Protein AF-A0A366D750-F1 (afdb_monomer)

Secondary structure (DSSP, 8-state):
-----HHHHHHHHHHHHHHHHHHHHHHHHHHHHHHHHHHHHHHHHHHHHHHHHHHHHHHHHHHHHHHHHHHHHHHHHHHHHHHHHHHHHHHHHHHHHHHHHHHHHHHHHHHHHHHHHHHHHHHHHHHHHHHHHHHHHHHHHHHHHHHHHHHHHHHHHHHHHHHTT----TTSSHHHHHHHHHHHHHHHHHHHHHTTS-HHHHHHHHHHHHHHHHHHSS-GGGSGGGGTSHHHHHHHHHHHHHHHHHHHHHHHHHHHHHHHHHHHHHHHHHGGG-----------------------------------PPP-------------PPPPPPP---------

pLDDT: mean 71.67, std 21.67, range [27.53, 98.31]

Foldseek 3Di:
DDDPDVVVVVVVVVVVVVVVVVVVVVVVVVVVVVVVVVVVVVVVVVVVVVVVVVVVVVVVVVVVVVVVVVVVVVVVVVVVVVVVVVVVVVVVVVVVVVVVVVVVVVVVVVVVVVVVVVVVVVVVVVVVVVVVVVVVVVVVVVVVVVVVVVVVVVVVVQVVCVVVVVPPQCVVPVVVSVVVLVVLLVVLVVLVVCLPVDVVSVVVNVVSQVVSCVNNVDRNCPDVSCVVDPVSVVVVVVVVVVVVVVVVVVVVVVVVVVVVVVVVVVVVVVVVPDDDDDDDDDDDDDDDDYDDDDDDDDDDDDDDDDDDDDDDDDDDDDDDDDDDDDDDDDDDDDDDDDDD

Solvent-accessible surface area (backbone atoms only — not comparable to full-atom values): 20356 Å² total; per-residue (Å²): 138,86,79,89,51,68,67,62,50,51,53,50,50,49,51,51,53,50,52,50,48,50,53,51,51,52,51,50,53,48,50,55,51,49,56,58,49,52,53,52,51,50,52,51,49,54,50,51,50,53,52,50,52,54,49,50,53,50,52,51,52,54,49,53,51,52,52,51,52,55,49,52,53,51,51,51,52,50,50,53,52,50,52,49,55,49,53,54,50,54,50,50,50,54,47,51,52,54,50,51,50,51,52,51,49,51,53,51,52,50,52,49,54,52,51,50,51,53,52,48,51,51,52,51,52,51,51,51,52,51,50,54,52,51,51,54,50,50,56,49,50,54,49,52,50,49,52,50,52,49,49,53,50,52,52,51,51,50,50,50,32,42,73,72,66,57,48,74,56,55,80,80,45,68,70,63,22,51,54,52,52,50,52,53,50,51,54,43,51,56,35,55,72,44,28,85,80,38,76,68,36,36,52,49,30,52,54,44,53,54,50,47,28,71,76,66,74,41,56,68,77,79,36,80,62,36,72,70,37,72,63,49,46,55,46,53,54,47,51,53,53,49,48,54,50,52,50,52,47,50,53,51,49,50,52,50,49,54,50,47,52,52,50,45,56,57,44,59,74,59,59,81,75,66,76,89,83,84,88,90,85,86,84,94,86,88,90,87,80,90,80,87,87,80,92,83,93,84,87,90,88,80,90,86,86,88,86,85,84,88,85,86,91,83,85,86,83,84,86,85,84,80,88,76,82,84,82,79,85,80,86,78,86,83,80,80,89,91,80,134

Mean predicted aligned error: 22.9 Å

Radius of gyration: 87.47 Å; Cα contacts (8 Å, |Δi|>4): 54; chains: 1; bounding box: 173×62×268 Å

Sequence (340 aa):
MTSDDPVAESGRAAGQSFTQALHSAQMVAGALRSYGADGRSRAAHDQATAIAEAKDLRSQLEHLQRVRHAQQKRDEERYLNQLRGVEIRTRTEAQADTESLRQAEIKHRGARQDSESRSKDRRDSASHRQRLKRDRQRFRQDRELFELEREIKELRLAAMRRAAGFSAKAGEDPAAGAAAAQRSAAAFAAADASADLSEEQTRDAEAFRARFAEDTGKSYRDTGFAQTNPRSAAAATRGAAVGEFVGGLAEALTVLRHLSHWASFIGQATQAETATSAAHHEPDIGPGAGAAGSIVDAGLTALTTPEPEPTEAVSEPAGLVIDVEPLAVHDIPIGPELEP

Organism: NCBI:txid208602

Structure (mmCIF, N/CA/C/O backbone):
data_AF-A0A366D750-F1
#
_entry.id   AF-A0A366D750-F1
#
loop_
_atom_site.group_PDB
_atom_site.id
_atom_site.type_symbol
_atom_site.label_atom_id
_atom_site.label_alt_id
_atom_site.label_comp_id
_atom_site.label_asym_id
_atom_site.label_entity_id
_atom_site.label_seq_id
_atom_site.pdbx_PDB_ins_code
_atom_site.Cartn_x
_atom_site.Cartn_y
_atom_site.Cartn_z
_atom_site.occupancy
_atom_site.B_iso_or_equiv
_atom_site.auth_seq_id
_atom_site.auth_comp_id
_atom_site.auth_asym_id
_atom_site.auth_atom_id
_atom_site.pdbx_PDB_model_num
ATOM 1 N N . MET A 1 1 ? 76.857 23.487 -127.136 1.00 50.84 1 MET A N 1
ATOM 2 C CA . MET A 1 1 ? 78.176 22.981 -126.688 1.00 50.84 1 MET A CA 1
ATOM 3 C C . MET A 1 1 ? 78.680 23.969 -125.653 1.00 50.84 1 MET A C 1
ATOM 5 O O . MET A 1 1 ? 78.731 25.138 -125.991 1.00 50.84 1 MET A O 1
ATOM 9 N N . THR A 1 2 ? 78.908 23.650 -124.384 1.00 46.06 2 THR A N 1
ATOM 10 C CA . THR A 1 2 ? 79.504 22.466 -123.734 1.00 46.06 2 THR A CA 1
ATOM 11 C C . THR A 1 2 ? 78.692 22.120 -122.476 1.00 46.06 2 THR A C 1
ATOM 13 O O . THR A 1 2 ? 78.493 22.983 -121.632 1.00 46.06 2 THR A O 1
ATOM 16 N N . SER A 1 3 ? 78.081 20.940 -122.400 1.00 47.88 3 SER A N 1
ATOM 17 C CA . SER A 1 3 ? 78.645 19.724 -121.781 1.00 47.88 3 SER A CA 1
ATOM 18 C C . SER A 1 3 ? 77.814 19.391 -120.539 1.00 47.88 3 SER A C 1
ATOM 20 O O . SER A 1 3 ? 78.222 19.689 -119.418 1.00 47.88 3 SER A O 1
ATOM 22 N N . ASP A 1 4 ? 76.641 18.794 -120.763 1.00 58.09 4 ASP A N 1
ATOM 23 C CA . ASP A 1 4 ? 75.942 18.028 -119.731 1.00 58.09 4 ASP A CA 1
ATOM 24 C C . ASP A 1 4 ? 76.815 16.814 -119.413 1.00 58.09 4 ASP A C 1
ATOM 26 O O . ASP A 1 4 ? 76.872 15.846 -120.169 1.00 58.09 4 ASP A O 1
ATOM 30 N N . ASP A 1 5 ? 77.604 16.943 -118.348 1.00 59.22 5 ASP A N 1
ATOM 31 C CA . ASP A 1 5 ? 78.444 15.879 -117.819 1.00 59.22 5 ASP A CA 1
ATOM 32 C C . ASP A 1 5 ? 77.542 14.870 -117.075 1.00 59.22 5 ASP A C 1
ATOM 34 O O . ASP A 1 5 ? 77.035 15.188 -115.990 1.00 59.22 5 ASP A O 1
ATOM 38 N N . PRO A 1 6 ? 77.319 13.656 -117.619 1.00 59.25 6 PRO A N 1
ATOM 39 C CA . PRO A 1 6 ? 76.422 12.667 -117.017 1.00 59.25 6 PRO A CA 1
ATOM 40 C C . PRO A 1 6 ? 76.930 12.171 -115.650 1.00 59.25 6 PRO A C 1
ATOM 42 O O . PRO A 1 6 ? 76.166 11.625 -114.846 1.00 59.25 6 PRO A O 1
ATOM 45 N N . VAL A 1 7 ? 78.211 12.391 -115.331 1.00 60.50 7 VAL A N 1
ATOM 46 C CA . VAL A 1 7 ? 78.786 12.065 -114.019 1.00 60.50 7 VAL A CA 1
ATOM 47 C C . VAL A 1 7 ? 78.396 13.115 -112.972 1.00 60.50 7 VAL A C 1
ATOM 49 O O . VAL A 1 7 ? 78.073 12.772 -111.834 1.00 60.50 7 VAL A O 1
ATOM 52 N N . ALA A 1 8 ? 78.318 14.391 -113.355 1.00 60.97 8 ALA A N 1
ATOM 53 C CA . ALA A 1 8 ? 77.828 15.449 -112.473 1.00 60.97 8 ALA A CA 1
ATOM 54 C C . ALA A 1 8 ? 76.312 15.339 -112.226 1.00 60.97 8 ALA A C 1
ATOM 56 O O . ALA A 1 8 ? 75.834 15.630 -111.126 1.00 60.97 8 ALA A O 1
ATOM 57 N N . GLU A 1 9 ? 75.551 14.889 -113.225 1.00 61.91 9 GLU A N 1
ATOM 58 C CA . GLU A 1 9 ? 74.101 14.704 -113.121 1.00 61.91 9 GLU A CA 1
ATOM 59 C C . GLU A 1 9 ? 73.731 13.474 -112.278 1.00 61.91 9 GLU A C 1
ATOM 61 O O . GLU A 1 9 ? 72.866 13.567 -111.407 1.00 61.91 9 GLU A O 1
ATOM 66 N N . SER A 1 10 ? 74.462 12.360 -112.422 1.00 60.59 10 SER A N 1
ATOM 67 C CA . SER A 1 10 ? 74.300 11.178 -111.559 1.00 60.59 10 SER A CA 1
ATOM 68 C C . SER A 1 10 ? 74.716 11.439 -110.105 1.00 60.59 10 SER A C 1
ATOM 70 O O . SER A 1 10 ? 74.038 10.976 -109.188 1.00 60.59 10 SER A O 1
ATOM 72 N N . GLY A 1 11 ? 75.750 12.254 -109.866 1.00 67.75 11 GLY A N 1
ATOM 73 C CA . GLY A 1 11 ? 76.125 12.711 -108.523 1.00 67.75 11 GLY A CA 1
ATOM 74 C C . GLY A 1 11 ? 75.080 13.635 -107.881 1.00 67.75 11 GLY A C 1
ATOM 75 O O . GLY A 1 11 ? 74.783 13.507 -106.690 1.00 67.75 11 GLY A O 1
ATOM 76 N N . ARG A 1 12 ? 74.454 14.525 -108.666 1.00 66.56 12 ARG A N 1
ATOM 77 C CA . ARG A 1 12 ? 73.334 15.367 -108.203 1.00 66.56 12 ARG A CA 1
ATOM 78 C C . ARG A 1 12 ? 72.066 14.552 -107.950 1.00 66.56 12 ARG A C 1
ATOM 80 O O . ARG A 1 12 ? 71.421 14.778 -106.930 1.00 66.56 12 ARG A O 1
ATOM 87 N N . ALA A 1 13 ? 71.751 13.577 -108.800 1.00 71.75 13 ALA A N 1
ATOM 88 C CA . ALA A 1 13 ? 70.632 12.656 -108.605 1.00 71.75 13 ALA A CA 1
ATOM 89 C C . ALA A 1 13 ? 70.841 11.758 -107.373 1.00 71.75 13 ALA A C 1
ATOM 91 O O . ALA A 1 13 ? 69.924 11.584 -106.572 1.00 71.75 13 ALA A O 1
ATOM 92 N N . ALA A 1 14 ? 72.061 11.256 -107.151 1.00 72.19 14 ALA A N 1
ATOM 93 C CA . ALA A 1 14 ? 72.411 10.502 -105.949 1.00 72.19 14 ALA A CA 1
ATOM 94 C C . ALA A 1 14 ? 72.278 11.370 -104.685 1.00 72.19 14 ALA A C 1
ATOM 96 O O . ALA A 1 14 ? 71.642 10.949 -103.721 1.00 72.19 14 ALA A O 1
ATOM 97 N N . GLY A 1 15 ? 72.775 12.612 -104.703 1.00 71.81 15 GLY A N 1
ATOM 98 C CA . GLY A 1 15 ? 72.614 13.562 -103.595 1.00 71.81 15 GLY A CA 1
ATOM 99 C C . GLY A 1 15 ? 71.154 13.946 -103.316 1.00 71.81 15 GLY A C 1
ATOM 100 O O . GLY A 1 15 ? 70.736 14.013 -102.158 1.00 71.81 15 GLY A O 1
ATOM 101 N N . GLN A 1 16 ? 70.344 14.139 -104.360 1.00 79.25 16 GLN A N 1
ATOM 102 C CA . GLN A 1 16 ? 68.904 14.390 -104.240 1.00 79.25 16 GLN A CA 1
ATOM 103 C C . GLN A 1 16 ? 68.151 13.164 -103.702 1.00 79.25 16 GLN A C 1
ATOM 105 O O . GLN A 1 16 ? 67.345 13.299 -102.787 1.00 79.25 16 GLN A O 1
ATOM 110 N N . SER A 1 17 ? 68.466 11.956 -104.175 1.00 78.31 17 SER A N 1
ATOM 111 C CA . SER A 1 17 ? 67.859 10.721 -103.659 1.00 78.31 17 SER A CA 1
ATOM 112 C C . SER A 1 17 ? 68.261 10.432 -102.207 1.00 78.31 17 SER A C 1
ATOM 114 O O . SER A 1 17 ? 67.429 10.003 -101.413 1.00 78.31 17 SER A O 1
ATOM 116 N N . PHE A 1 18 ? 69.502 10.741 -101.816 1.00 82.06 18 PHE A N 1
ATOM 117 C CA . PHE A 1 18 ? 69.984 10.588 -100.446 1.00 82.06 18 PHE A CA 1
ATOM 118 C C . PHE A 1 18 ? 69.340 11.598 -99.492 1.00 82.06 18 PHE A C 1
ATOM 120 O O . PHE A 1 18 ? 68.905 11.236 -98.402 1.00 82.06 18 PHE A O 1
ATOM 127 N N . THR A 1 19 ? 69.217 12.861 -99.903 1.00 83.44 19 THR A N 1
ATOM 128 C CA . THR A 1 19 ? 68.522 13.880 -99.101 1.00 83.44 19 THR A CA 1
ATOM 129 C C . THR A 1 19 ? 67.028 13.591 -99.004 1.00 83.44 19 THR A C 1
ATOM 131 O O . THR A 1 19 ? 66.452 13.747 -97.929 1.00 83.44 19 THR A O 1
ATOM 134 N N . GLN A 1 20 ? 66.398 13.093 -100.068 1.00 86.06 20 GLN A N 1
ATOM 135 C CA . GLN A 1 20 ? 65.014 12.623 -100.031 1.00 86.06 20 GLN A CA 1
ATOM 136 C C . GLN A 1 20 ? 64.857 11.401 -99.112 1.00 86.06 20 GLN A C 1
ATOM 138 O O . GLN A 1 20 ? 63.928 11.360 -98.303 1.00 86.06 20 GLN A O 1
ATOM 143 N N . ALA A 1 21 ? 65.793 10.448 -99.162 1.00 83.88 21 ALA A N 1
ATOM 144 C CA . ALA A 1 21 ? 65.825 9.303 -98.259 1.00 83.88 21 ALA A CA 1
ATOM 145 C C . ALA A 1 21 ? 65.987 9.747 -96.797 1.00 83.88 21 ALA A C 1
ATOM 147 O O . ALA A 1 21 ? 65.243 9.272 -95.944 1.00 83.88 21 ALA A O 1
ATOM 148 N N . LEU A 1 22 ? 66.860 10.716 -96.505 1.00 86.62 22 LEU A N 1
ATOM 149 C CA . LEU A 1 22 ? 67.015 11.286 -95.164 1.00 86.62 22 LEU A CA 1
ATOM 150 C C . LEU A 1 22 ? 65.743 11.979 -94.664 1.00 86.62 22 LEU A C 1
ATOM 152 O O . LEU A 1 22 ? 65.332 11.728 -93.533 1.00 86.62 22 LEU A O 1
ATOM 156 N N . HIS A 1 23 ? 65.077 12.785 -95.495 1.00 86.81 23 HIS A N 1
ATOM 157 C CA . HIS A 1 23 ? 63.798 13.400 -95.120 1.00 86.81 23 HIS A CA 1
ATOM 158 C C . HIS A 1 23 ? 62.722 12.341 -94.857 1.00 86.81 23 HIS A C 1
ATOM 160 O O . HIS A 1 23 ? 61.992 12.432 -93.869 1.00 86.81 23 HIS A O 1
ATOM 166 N N . SER A 1 24 ? 62.653 11.301 -95.696 1.00 86.50 24 SER A N 1
ATOM 167 C CA . SER A 1 24 ? 61.708 10.197 -95.502 1.00 86.50 24 SER A CA 1
ATOM 168 C C . SER A 1 24 ? 62.011 9.398 -94.229 1.00 86.50 24 SER A C 1
ATOM 170 O O . SER A 1 24 ? 61.101 9.112 -93.454 1.00 86.50 24 SER A O 1
ATOM 172 N N . ALA A 1 25 ? 63.287 9.130 -93.937 1.00 85.38 25 ALA A N 1
ATOM 173 C CA . ALA A 1 25 ? 63.721 8.447 -92.727 1.00 85.38 25 ALA A CA 1
ATOM 174 C C . ALA A 1 25 ? 63.419 9.279 -91.475 1.00 85.38 25 ALA A C 1
ATOM 176 O O . ALA A 1 25 ? 62.967 8.731 -90.473 1.00 85.38 25 ALA A O 1
ATOM 177 N N . GLN A 1 26 ? 63.593 10.603 -91.533 1.00 85.81 26 GLN A N 1
ATOM 178 C CA . GLN A 1 26 ? 63.250 11.502 -90.433 1.00 85.81 26 GLN A CA 1
ATOM 179 C C . GLN A 1 26 ? 61.735 11.558 -90.188 1.00 85.81 26 GLN A C 1
ATOM 181 O O . GLN A 1 26 ? 61.307 11.538 -89.035 1.00 85.81 26 GLN A O 1
ATOM 186 N N . MET A 1 27 ? 60.919 11.560 -91.246 1.00 86.06 27 MET A N 1
ATOM 187 C CA . MET A 1 27 ? 59.458 11.494 -91.128 1.00 86.06 27 MET A CA 1
ATOM 188 C C . MET A 1 27 ? 58.984 10.153 -90.557 1.00 86.06 27 MET A C 1
ATOM 190 O O . MET A 1 27 ? 58.152 10.142 -89.653 1.00 86.06 27 MET A O 1
ATOM 194 N N . VAL A 1 28 ? 59.551 9.029 -91.006 1.00 84.38 28 VAL A N 1
ATOM 195 C CA . VAL A 1 28 ? 59.221 7.693 -90.477 1.00 84.38 28 VAL A CA 1
ATOM 196 C C . VAL A 1 28 ? 59.693 7.539 -89.029 1.00 84.38 28 VAL A C 1
ATOM 198 O O . VAL A 1 28 ? 58.945 7.035 -88.193 1.00 84.38 28 VAL A O 1
ATOM 201 N N . ALA A 1 29 ? 60.889 8.025 -88.691 1.00 81.19 29 ALA A N 1
ATOM 202 C CA . ALA A 1 29 ? 61.381 8.037 -87.314 1.00 81.19 29 ALA A CA 1
ATOM 203 C C . ALA A 1 29 ? 60.509 8.920 -86.405 1.00 81.19 29 ALA A C 1
ATOM 205 O O . ALA A 1 29 ? 60.224 8.540 -85.267 1.00 81.19 29 ALA A O 1
ATOM 206 N N . GLY A 1 30 ? 60.042 10.067 -86.911 1.00 79.38 30 GLY A N 1
ATOM 207 C CA . GLY A 1 30 ? 59.068 10.925 -86.238 1.00 79.38 30 GLY A CA 1
ATOM 208 C C . GLY A 1 30 ? 57.731 10.217 -86.012 1.00 79.38 30 GLY A C 1
ATOM 209 O O . GLY A 1 30 ? 57.248 10.181 -84.882 1.00 79.38 30 GLY A O 1
ATOM 210 N N . ALA A 1 31 ? 57.183 9.578 -87.049 1.00 78.56 31 ALA A N 1
ATOM 211 C CA . ALA A 1 31 ? 55.924 8.839 -86.988 1.00 78.56 31 ALA A CA 1
ATOM 212 C C . ALA A 1 31 ? 55.990 7.661 -86.000 1.00 78.56 31 ALA A C 1
ATOM 214 O O . ALA A 1 31 ? 55.130 7.540 -85.127 1.00 78.56 31 ALA A O 1
ATOM 215 N N . LEU A 1 32 ? 57.047 6.843 -86.049 1.00 79.94 32 LEU A N 1
ATOM 216 C CA . LEU A 1 32 ? 57.252 5.726 -85.118 1.00 79.94 32 LEU A CA 1
ATOM 217 C C . LEU A 1 32 ? 57.423 6.200 -83.669 1.00 79.94 32 LEU A C 1
ATOM 219 O O . LEU A 1 32 ? 56.880 5.586 -82.748 1.00 79.94 32 LEU A O 1
ATOM 223 N N . ARG A 1 33 ? 58.134 7.316 -83.452 1.00 77.75 33 ARG A N 1
ATOM 224 C CA . ARG A 1 33 ? 58.276 7.914 -82.118 1.00 77.75 33 ARG A CA 1
ATOM 225 C C . ARG A 1 33 ? 56.944 8.468 -81.605 1.00 77.75 33 ARG A C 1
ATOM 227 O O . ARG A 1 33 ? 56.644 8.271 -80.430 1.00 77.75 33 ARG A O 1
ATOM 234 N N . SER A 1 34 ? 56.142 9.102 -82.463 1.00 72.81 34 SER A N 1
ATOM 235 C CA . SER A 1 34 ? 54.808 9.595 -82.093 1.00 72.81 34 SER A CA 1
ATOM 236 C C . SER A 1 34 ? 53.835 8.456 -81.772 1.00 72.81 34 SER A C 1
ATOM 238 O O . SER A 1 34 ? 53.206 8.486 -80.723 1.00 72.81 34 SER A O 1
ATOM 240 N N . TYR A 1 35 ? 53.822 7.375 -82.561 1.00 75.31 35 TYR A N 1
ATOM 241 C CA . TYR A 1 35 ? 52.957 6.216 -82.318 1.00 75.31 35 TYR A CA 1
ATOM 242 C C . TYR A 1 35 ? 53.276 5.516 -80.984 1.00 75.31 35 TYR A C 1
ATOM 244 O O . TYR A 1 35 ? 52.378 5.130 -80.236 1.00 75.31 35 TYR A O 1
ATOM 252 N N . GLY A 1 36 ? 54.564 5.406 -80.634 1.00 77.00 36 GLY A N 1
ATOM 253 C CA . GLY A 1 36 ? 54.994 4.879 -79.336 1.00 77.00 36 GLY A CA 1
ATOM 254 C C . GLY A 1 36 ? 54.697 5.810 -78.152 1.00 77.00 36 GLY A C 1
ATOM 255 O O . GLY A 1 36 ? 54.441 5.325 -77.049 1.00 77.00 36 GLY A O 1
ATOM 256 N N . ALA A 1 37 ? 54.718 7.130 -78.357 1.00 74.69 37 ALA A N 1
ATOM 257 C CA . ALA A 1 37 ? 54.372 8.113 -77.328 1.00 74.69 37 ALA A CA 1
ATOM 258 C C . ALA A 1 37 ? 52.855 8.163 -77.073 1.00 74.69 37 ALA A C 1
ATOM 260 O O . ALA A 1 37 ? 52.429 8.133 -75.917 1.00 74.69 37 ALA A O 1
ATOM 261 N N . ASP A 1 38 ? 52.046 8.133 -78.133 1.00 73.12 38 ASP A N 1
ATOM 262 C CA . ASP A 1 38 ? 50.583 8.134 -78.048 1.00 73.12 38 ASP A CA 1
ATOM 263 C C . ASP A 1 38 ? 50.048 6.849 -77.404 1.00 73.12 38 ASP A C 1
ATOM 265 O O . ASP A 1 38 ? 49.140 6.904 -76.573 1.00 73.12 38 ASP A O 1
ATOM 269 N N . GLY A 1 39 ? 50.651 5.692 -77.707 1.00 74.56 39 GLY A N 1
ATOM 270 C CA . GLY A 1 39 ? 50.308 4.423 -77.058 1.00 74.56 39 GLY A CA 1
ATOM 271 C C . GLY A 1 39 ? 50.576 4.428 -75.548 1.00 74.56 39 GLY A C 1
ATOM 272 O O . GLY A 1 39 ? 49.756 3.940 -74.772 1.00 74.56 39 GLY A O 1
ATOM 273 N N . ARG A 1 40 ? 51.685 5.040 -75.108 1.00 79.19 40 ARG A N 1
ATOM 274 C CA . ARG A 1 40 ? 51.998 5.204 -73.675 1.00 79.19 40 ARG A CA 1
ATOM 275 C C . ARG A 1 40 ? 51.060 6.197 -72.991 1.00 79.19 40 ARG A C 1
ATOM 277 O O . ARG A 1 40 ? 50.681 5.968 -71.848 1.00 79.19 40 ARG A O 1
ATOM 284 N N . SER A 1 41 ? 50.674 7.266 -73.688 1.00 83.88 41 SER A N 1
ATOM 285 C CA . SER A 1 41 ? 49.724 8.266 -73.188 1.00 83.88 41 SER A CA 1
ATOM 286 C C . SER A 1 41 ? 48.334 7.663 -72.955 1.00 83.88 41 SER A C 1
ATOM 288 O O . SER A 1 41 ? 47.763 7.825 -71.878 1.00 83.88 41 SER A O 1
ATOM 290 N N . ARG A 1 42 ? 47.825 6.877 -73.917 1.00 87.50 42 ARG A N 1
ATOM 291 C CA . ARG A 1 42 ? 46.547 6.159 -73.777 1.00 87.50 42 ARG A CA 1
ATOM 292 C C . ARG A 1 42 ? 46.593 5.120 -72.661 1.00 87.50 42 ARG A C 1
ATOM 294 O O . ARG A 1 42 ? 45.743 5.157 -71.786 1.00 87.50 42 ARG A O 1
ATOM 301 N N . ALA A 1 43 ? 47.632 4.286 -72.613 1.00 87.38 43 ALA A N 1
ATOM 302 C CA . ALA A 1 43 ? 47.776 3.292 -71.548 1.00 87.38 43 ALA A CA 1
ATOM 303 C C . ALA A 1 43 ? 47.855 3.927 -70.144 1.00 87.38 43 ALA A C 1
ATOM 305 O O . ALA A 1 43 ? 47.279 3.402 -69.195 1.00 87.38 43 ALA A O 1
ATOM 306 N N . ALA A 1 44 ? 48.531 5.074 -70.002 1.00 88.62 44 ALA A N 1
ATOM 307 C CA . ALA A 1 44 ? 48.573 5.813 -68.740 1.00 88.62 44 ALA A CA 1
ATOM 308 C C . ALA A 1 44 ? 47.207 6.416 -68.372 1.00 88.62 44 ALA A C 1
ATOM 310 O O . ALA A 1 44 ? 46.832 6.414 -67.199 1.00 88.62 44 ALA A O 1
ATOM 311 N N . HIS A 1 45 ? 46.452 6.906 -69.358 1.00 91.31 45 HIS A N 1
ATOM 312 C CA . HIS A 1 45 ? 45.088 7.389 -69.155 1.00 91.31 45 HIS A CA 1
ATOM 313 C C . HIS A 1 45 ? 44.136 6.259 -68.738 1.00 91.31 45 HIS A C 1
ATOM 315 O O . HIS A 1 45 ? 43.409 6.406 -67.757 1.00 91.31 45 HIS A O 1
ATOM 321 N N . ASP A 1 46 ? 44.194 5.112 -69.413 1.00 93.69 46 ASP A N 1
ATOM 322 C CA . ASP A 1 46 ? 43.396 3.923 -69.093 1.00 93.69 46 ASP A CA 1
ATOM 323 C C . ASP A 1 46 ? 43.740 3.387 -67.693 1.00 93.69 46 ASP A C 1
ATOM 325 O O . ASP A 1 46 ? 42.868 3.010 -66.914 1.00 93.69 46 ASP A O 1
ATOM 329 N N . GLN A 1 47 ? 45.018 3.426 -67.305 1.00 94.88 47 GLN A N 1
ATOM 330 C CA . GLN A 1 47 ? 45.426 3.079 -65.946 1.00 94.88 47 GLN A CA 1
ATOM 331 C C . GLN A 1 47 ? 44.895 4.085 -64.912 1.00 94.88 47 GLN A C 1
ATOM 333 O O . GLN A 1 47 ? 44.448 3.687 -63.835 1.00 94.88 47 GLN A O 1
ATOM 338 N N . ALA A 1 48 ? 44.941 5.385 -65.209 1.00 93.38 48 ALA A N 1
ATOM 339 C CA . ALA A 1 48 ? 44.446 6.419 -64.304 1.00 93.38 48 ALA A CA 1
ATOM 340 C C . ALA A 1 48 ? 42.924 6.331 -64.108 1.00 93.38 48 ALA A C 1
ATOM 342 O O . ALA A 1 48 ? 42.453 6.458 -62.976 1.00 93.38 48 ALA A O 1
ATOM 343 N N . THR A 1 49 ? 42.173 6.067 -65.181 1.00 95.44 49 THR A N 1
ATOM 344 C CA . THR A 1 49 ? 40.719 5.852 -65.132 1.00 95.44 49 THR A CA 1
ATOM 345 C C . THR A 1 49 ? 40.380 4.579 -64.362 1.00 95.44 49 THR A C 1
ATOM 347 O O . THR A 1 49 ? 39.600 4.654 -63.419 1.00 95.44 49 THR A O 1
ATOM 350 N N . ALA A 1 50 ? 41.064 3.459 -64.619 1.00 95.25 50 ALA A N 1
ATOM 351 C CA . ALA A 1 50 ? 40.872 2.223 -63.856 1.00 95.25 50 ALA A CA 1
ATOM 352 C C . ALA A 1 50 ? 41.157 2.397 -62.349 1.00 95.25 50 ALA A C 1
ATOM 354 O O . ALA A 1 50 ? 40.438 1.866 -61.501 1.00 95.25 50 ALA A O 1
ATOM 355 N N . ILE A 1 51 ? 42.189 3.169 -61.981 1.00 96.19 51 ILE A N 1
ATOM 356 C CA . ILE A 1 51 ? 42.485 3.486 -60.574 1.00 96.19 51 ILE A CA 1
ATOM 357 C C . ILE A 1 51 ? 41.395 4.380 -59.966 1.00 96.19 51 ILE A C 1
ATOM 359 O O . ILE A 1 51 ? 41.051 4.197 -58.796 1.00 96.19 51 ILE A O 1
ATOM 363 N N . ALA A 1 52 ? 40.875 5.353 -60.716 1.00 95.56 52 ALA A N 1
ATOM 364 C CA . ALA A 1 52 ? 39.782 6.209 -60.260 1.00 95.56 52 ALA A CA 1
ATOM 365 C C . ALA A 1 52 ? 38.501 5.391 -60.026 1.00 95.56 52 ALA A C 1
ATOM 367 O O . ALA A 1 52 ? 37.946 5.439 -58.932 1.00 95.56 52 ALA A O 1
ATOM 368 N N . GLU A 1 53 ? 38.118 4.544 -60.981 1.00 96.50 53 GLU A N 1
ATOM 369 C CA . GLU A 1 53 ? 36.965 3.644 -60.865 1.00 96.50 53 GLU A CA 1
ATOM 370 C C . GLU A 1 53 ? 37.106 2.681 -59.680 1.00 96.50 53 GLU A C 1
ATOM 372 O O . GLU A 1 53 ? 36.171 2.508 -58.898 1.00 96.50 53 GLU A O 1
ATOM 377 N N . ALA A 1 54 ? 38.290 2.096 -59.474 1.00 96.12 54 ALA A N 1
ATOM 378 C CA . ALA A 1 54 ? 38.543 1.223 -58.329 1.00 96.12 54 ALA A CA 1
ATOM 379 C C . ALA A 1 54 ? 38.403 1.961 -56.984 1.00 96.12 54 ALA A C 1
ATOM 381 O O . ALA A 1 54 ? 37.894 1.393 -56.012 1.00 96.12 54 ALA A O 1
ATOM 382 N N . LYS A 1 55 ? 38.832 3.229 -56.912 1.00 97.25 55 LYS A N 1
ATOM 383 C CA . LYS A 1 55 ? 38.641 4.076 -55.723 1.00 97.25 55 LYS A CA 1
ATOM 384 C C . LYS A 1 55 ? 37.166 4.387 -55.493 1.00 97.25 55 LYS A C 1
ATOM 386 O O . LYS A 1 55 ? 36.714 4.295 -54.351 1.00 97.25 55 LYS A O 1
ATOM 391 N N . ASP A 1 56 ? 36.424 4.696 -56.550 1.00 96.25 56 ASP A N 1
ATOM 392 C CA . ASP A 1 56 ? 34.997 4.997 -56.463 1.00 96.25 56 ASP A CA 1
ATOM 393 C C . ASP A 1 56 ? 34.198 3.772 -56.011 1.00 96.25 56 ASP A C 1
ATOM 395 O O . ASP A 1 56 ? 33.411 3.868 -55.067 1.00 96.25 56 ASP A O 1
ATOM 399 N N . LEU A 1 57 ? 34.466 2.596 -56.586 1.00 96.62 57 LEU A N 1
ATOM 400 C CA . LEU A 1 57 ? 33.848 1.335 -56.167 1.00 96.62 57 LEU A CA 1
ATOM 401 C C . LEU A 1 57 ? 34.153 1.010 -54.703 1.00 96.62 57 LEU A C 1
ATOM 403 O O . LEU A 1 57 ? 33.252 0.656 -53.941 1.00 96.62 57 LEU A O 1
ATOM 407 N N . ARG A 1 58 ? 35.408 1.174 -54.270 1.00 97.06 58 ARG A N 1
ATOM 408 C CA . ARG A 1 58 ? 35.781 0.978 -52.865 1.00 97.06 58 ARG A CA 1
ATOM 409 C C . ARG A 1 58 ? 35.033 1.943 -51.945 1.00 97.06 58 ARG A C 1
ATOM 411 O O . ARG A 1 58 ? 34.505 1.515 -50.923 1.00 97.06 58 ARG A O 1
ATOM 418 N N . SER A 1 59 ? 34.960 3.219 -52.314 1.00 97.06 59 SER A N 1
ATOM 419 C CA . SER A 1 59 ? 34.247 4.247 -51.552 1.00 97.06 59 SER A CA 1
ATOM 420 C C . SER A 1 59 ? 32.753 3.927 -51.418 1.00 97.06 59 SER A C 1
ATOM 422 O O . SER A 1 59 ? 32.185 4.030 -50.328 1.00 97.06 59 SER A O 1
ATOM 424 N N . GLN A 1 60 ? 32.125 3.446 -52.496 1.00 97.38 60 GLN A N 1
ATOM 425 C CA . GLN A 1 60 ? 30.734 2.988 -52.486 1.00 97.38 60 GLN A CA 1
ATOM 426 C C . GLN A 1 60 ? 30.534 1.781 -51.562 1.00 97.38 60 GLN A C 1
ATOM 428 O O . GLN A 1 60 ? 29.615 1.785 -50.743 1.00 97.38 60 GLN A O 1
ATOM 433 N N . LEU A 1 61 ? 31.403 0.768 -51.637 1.00 97.50 61 LEU A N 1
ATOM 434 C CA . LEU A 1 61 ? 31.321 -0.413 -50.771 1.00 97.50 61 LEU A CA 1
ATOM 435 C C . LEU A 1 61 ? 31.514 -0.058 -49.292 1.00 97.50 61 LEU A C 1
ATOM 437 O O . LEU A 1 61 ? 30.737 -0.504 -48.446 1.00 97.50 61 LEU A O 1
ATOM 441 N N . GLU A 1 62 ? 32.497 0.789 -48.977 1.00 97.75 62 GLU A N 1
ATOM 442 C CA . GLU A 1 62 ? 32.720 1.276 -47.615 1.00 97.75 62 GLU A CA 1
ATOM 443 C C . GLU A 1 62 ? 31.513 2.072 -47.102 1.00 97.75 62 GLU A C 1
ATOM 445 O O . GLU A 1 62 ? 31.092 1.891 -45.957 1.00 97.75 62 GLU A O 1
ATOM 450 N N . HIS A 1 63 ? 30.914 2.922 -47.940 1.00 97.62 63 HIS A N 1
ATOM 451 C CA . HIS A 1 63 ? 29.704 3.657 -47.584 1.00 97.62 63 HIS A CA 1
ATOM 452 C C . HIS A 1 63 ? 28.534 2.711 -47.287 1.00 97.62 63 HIS A C 1
ATOM 454 O O . HIS A 1 63 ? 27.905 2.828 -46.233 1.00 97.62 63 HIS A O 1
ATOM 460 N N . LEU A 1 64 ? 28.276 1.733 -48.159 1.00 97.88 64 LEU A N 1
ATOM 461 C CA . LEU A 1 64 ? 27.218 0.740 -47.960 1.00 97.88 64 LEU A CA 1
ATOM 462 C C . LEU A 1 64 ? 27.434 -0.074 -46.680 1.00 97.88 64 LEU A C 1
ATOM 464 O O . LEU A 1 64 ? 26.480 -0.329 -45.943 1.00 97.88 64 LEU A O 1
ATOM 468 N N . GLN A 1 65 ? 28.680 -0.437 -46.369 1.00 98.19 65 GLN A N 1
ATOM 469 C CA . GLN A 1 65 ? 29.007 -1.135 -45.130 1.00 98.19 65 GLN A CA 1
ATOM 470 C C . GLN A 1 65 ? 28.744 -0.260 -43.896 1.00 98.19 65 GLN A C 1
ATOM 472 O O . GLN A 1 65 ? 28.158 -0.744 -42.926 1.00 98.19 65 GLN A O 1
ATOM 477 N N . ARG A 1 66 ? 29.101 1.032 -43.933 1.00 98.00 66 ARG A N 1
ATOM 478 C CA . ARG A 1 66 ? 28.793 1.983 -42.848 1.00 98.00 66 ARG A CA 1
ATOM 479 C C . ARG A 1 66 ? 27.287 2.151 -42.654 1.00 98.00 66 ARG A C 1
ATOM 481 O O . ARG A 1 66 ? 26.826 2.152 -41.515 1.00 98.00 66 ARG A O 1
ATOM 488 N N . VAL A 1 67 ? 26.518 2.252 -43.741 1.00 98.31 67 VAL A N 1
ATOM 489 C CA . VAL A 1 67 ? 25.049 2.336 -43.686 1.00 98.31 67 VAL A CA 1
ATOM 490 C C . VAL A 1 67 ? 24.459 1.071 -43.069 1.00 98.31 67 VAL A C 1
ATOM 492 O O . VAL A 1 67 ? 23.649 1.174 -42.151 1.00 98.31 67 VAL A O 1
ATOM 495 N N . ARG A 1 68 ? 24.903 -0.116 -43.504 1.00 98.25 68 ARG A N 1
ATOM 496 C CA . ARG A 1 68 ? 24.445 -1.397 -42.947 1.00 98.25 68 ARG A CA 1
ATOM 497 C C . ARG A 1 68 ? 24.745 -1.503 -41.452 1.00 98.25 68 ARG A C 1
ATOM 499 O O . ARG A 1 68 ? 23.857 -1.850 -40.684 1.00 98.25 68 ARG A O 1
ATOM 506 N N . HIS A 1 69 ? 25.959 -1.151 -41.032 1.00 98.00 69 HIS A N 1
ATOM 507 C CA . HIS A 1 69 ? 26.331 -1.150 -39.617 1.00 98.00 69 HIS A CA 1
ATOM 508 C C . HIS A 1 69 ? 25.479 -0.160 -38.804 1.00 98.00 69 HIS A C 1
ATOM 510 O O . HIS A 1 69 ? 25.028 -0.468 -37.704 1.00 98.00 69 HIS A O 1
ATOM 516 N N . ALA A 1 70 ? 25.216 1.036 -39.341 1.00 97.56 70 ALA A N 1
ATOM 517 C CA . ALA A 1 70 ? 24.353 2.016 -38.684 1.00 97.56 70 ALA A CA 1
ATOM 518 C C . ALA A 1 70 ? 22.895 1.536 -38.569 1.00 97.56 70 ALA A C 1
ATOM 520 O O . ALA A 1 70 ? 22.240 1.828 -37.570 1.00 97.56 70 ALA A O 1
ATOM 521 N N . GLN A 1 71 ? 22.387 0.806 -39.566 1.00 98.19 71 GLN A N 1
ATOM 522 C CA . GLN A 1 71 ? 21.063 0.178 -39.513 1.00 98.19 71 GLN A CA 1
ATOM 523 C C . GLN A 1 71 ? 21.010 -0.916 -38.445 1.00 98.19 71 GLN A C 1
ATOM 525 O O . GLN A 1 71 ? 20.154 -0.843 -37.570 1.00 98.19 71 GLN A O 1
ATOM 530 N N . GLN A 1 72 ? 21.970 -1.846 -38.447 1.00 98.12 72 GLN A N 1
ATOM 531 C CA . GLN A 1 72 ? 22.061 -2.919 -37.449 1.00 98.12 72 GLN A CA 1
ATOM 532 C C . GLN A 1 72 ? 22.082 -2.365 -36.024 1.00 98.12 72 GLN A C 1
ATOM 534 O O . GLN A 1 72 ? 21.256 -2.752 -35.205 1.00 98.12 72 GLN A O 1
ATOM 539 N N . LYS A 1 73 ? 22.934 -1.368 -35.758 1.00 97.81 73 LYS A N 1
ATOM 540 C CA . LYS A 1 73 ? 22.995 -0.714 -34.447 1.00 97.81 73 LYS A CA 1
ATOM 541 C C . LYS A 1 73 ? 21.654 -0.093 -34.036 1.00 97.81 73 LYS A C 1
ATOM 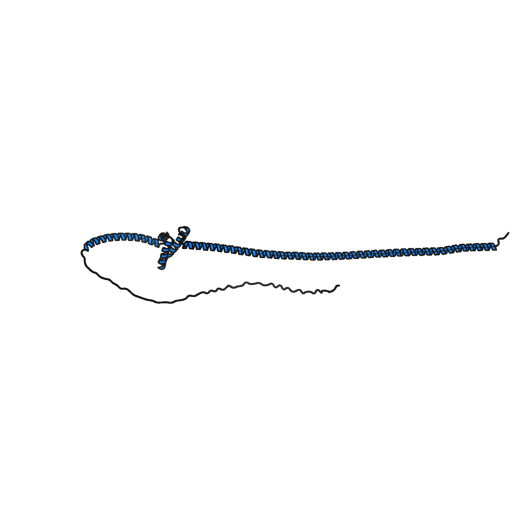543 O O . LYS A 1 73 ? 21.247 -0.211 -32.885 1.00 97.81 73 LYS A O 1
ATOM 548 N N . ARG A 1 74 ? 20.949 0.566 -34.962 1.00 97.81 74 ARG A N 1
ATOM 549 C CA . ARG A 1 74 ? 19.623 1.147 -34.681 1.00 97.81 74 ARG A CA 1
ATOM 550 C C . ARG A 1 74 ? 18.581 0.076 -34.379 1.00 97.81 74 ARG A C 1
ATOM 552 O O . ARG A 1 74 ? 17.729 0.297 -33.523 1.00 97.81 74 ARG A O 1
ATOM 559 N N . ASP A 1 75 ? 18.624 -1.049 -35.081 1.00 98.25 75 ASP A N 1
ATOM 560 C CA . ASP A 1 75 ? 17.687 -2.150 -34.867 1.00 98.25 75 ASP A CA 1
ATOM 561 C C . ASP A 1 75 ? 17.961 -2.863 -33.536 1.00 98.25 75 ASP A C 1
ATOM 563 O O . ASP A 1 75 ? 17.022 -3.127 -32.785 1.00 98.25 75 ASP A O 1
ATOM 567 N N . GLU A 1 76 ? 19.231 -3.058 -33.174 1.00 98.00 76 GLU A N 1
ATOM 568 C CA . GLU A 1 76 ? 19.648 -3.544 -31.853 1.00 98.00 76 GLU A CA 1
ATOM 569 C C . GLU A 1 76 ? 19.191 -2.600 -30.730 1.00 98.00 76 GLU A C 1
ATOM 571 O O . GLU A 1 76 ? 18.584 -3.041 -29.755 1.00 98.00 76 GLU A O 1
ATOM 576 N N . GLU A 1 77 ? 19.404 -1.288 -30.874 1.00 97.81 77 GLU A N 1
ATOM 577 C CA . GLU A 1 77 ? 18.942 -0.287 -29.904 1.00 97.81 77 GLU A CA 1
ATOM 578 C C . GLU A 1 77 ? 17.414 -0.298 -29.755 1.00 97.81 77 GLU A C 1
ATOM 580 O O . GLU A 1 77 ? 16.891 -0.232 -28.639 1.00 97.81 77 GLU A O 1
ATOM 585 N N . ARG A 1 78 ? 16.673 -0.413 -30.864 1.00 97.94 78 ARG A N 1
ATOM 586 C CA . ARG A 1 78 ? 15.208 -0.543 -30.842 1.00 97.94 78 ARG A CA 1
ATOM 587 C C . ARG A 1 78 ? 14.773 -1.808 -30.116 1.00 97.94 78 ARG A C 1
ATOM 589 O O . ARG A 1 78 ? 13.874 -1.728 -29.283 1.00 97.94 78 ARG A O 1
ATOM 596 N N . TYR A 1 79 ? 15.413 -2.938 -30.398 1.00 98.00 79 TYR A N 1
ATOM 597 C CA . TYR A 1 79 ? 15.115 -4.211 -29.753 1.00 98.00 79 TYR A CA 1
ATOM 598 C C . TYR A 1 79 ? 15.381 -4.158 -28.242 1.00 98.00 79 TYR A C 1
ATOM 600 O O . TYR A 1 79 ? 14.506 -4.496 -27.446 1.00 98.00 79 TYR A O 1
ATOM 608 N N . LEU A 1 80 ? 16.535 -3.629 -27.825 1.00 97.88 80 LEU A N 1
ATOM 609 C CA . LEU A 1 80 ? 16.860 -3.441 -26.409 1.00 97.88 80 LEU A CA 1
ATOM 610 C C . LEU A 1 80 ? 15.869 -2.504 -25.709 1.00 97.88 80 LEU A C 1
ATOM 612 O O . LEU A 1 80 ? 15.455 -2.775 -24.584 1.00 97.88 80 LEU A O 1
ATOM 616 N N . ASN A 1 81 ? 15.446 -1.424 -26.367 1.00 97.62 81 ASN A N 1
ATOM 617 C CA . ASN A 1 81 ? 14.441 -0.517 -25.813 1.00 97.62 81 ASN A CA 1
ATOM 618 C C . ASN A 1 81 ? 13.059 -1.178 -25.696 1.00 97.62 81 ASN A C 1
ATOM 620 O O . ASN A 1 81 ? 12.355 -0.937 -24.717 1.00 97.62 81 ASN A O 1
ATOM 624 N N . GLN A 1 82 ? 12.676 -2.036 -26.645 1.00 98.00 82 GLN A N 1
ATOM 625 C CA . GLN A 1 82 ? 11.447 -2.827 -26.548 1.00 98.00 82 GLN A CA 1
ATOM 626 C C . GLN A 1 82 ? 11.503 -3.803 -25.370 1.00 98.00 82 GLN A C 1
ATOM 628 O O . GLN A 1 82 ? 10.554 -3.846 -24.586 1.00 98.00 82 GLN A O 1
ATOM 633 N N . LEU A 1 83 ? 12.618 -4.523 -25.197 1.00 98.00 83 LEU A N 1
ATOM 634 C CA . LEU A 1 83 ? 12.823 -5.429 -24.064 1.00 98.00 83 LEU A CA 1
ATOM 635 C C . LEU A 1 83 ? 12.780 -4.689 -22.724 1.00 98.00 83 LEU A C 1
ATOM 637 O O . LEU A 1 83 ? 12.044 -5.100 -21.831 1.00 98.00 83 LEU A O 1
ATOM 641 N N . ARG A 1 84 ? 13.470 -3.548 -22.606 1.00 98.00 84 ARG A N 1
ATOM 642 C CA . ARG A 1 84 ? 13.388 -2.676 -21.419 1.00 98.00 84 ARG A CA 1
ATOM 643 C C . ARG A 1 84 ? 11.960 -2.210 -21.155 1.00 98.00 84 ARG A C 1
ATOM 645 O O . ARG A 1 84 ? 11.516 -2.182 -20.015 1.00 98.00 84 ARG A O 1
ATOM 652 N N . GLY A 1 85 ? 11.213 -1.865 -22.203 1.00 98.00 85 GLY A N 1
ATOM 653 C CA . GLY A 1 85 ? 9.808 -1.490 -22.077 1.00 98.00 85 GLY A CA 1
ATOM 654 C C . GLY A 1 85 ? 8.916 -2.635 -21.586 1.00 98.00 85 GLY A C 1
ATOM 655 O O . GLY A 1 85 ? 7.915 -2.380 -20.921 1.00 98.00 85 GLY A O 1
ATOM 656 N N . VAL A 1 86 ? 9.238 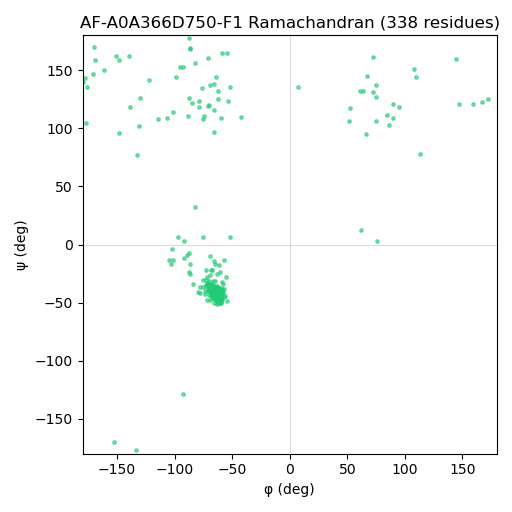-3.891 -21.911 1.00 98.25 86 VAL A N 1
ATOM 657 C CA . VAL A 1 86 ? 8.556 -5.071 -21.352 1.00 98.25 86 VAL A CA 1
ATOM 658 C C . VAL A 1 86 ? 8.949 -5.274 -19.889 1.00 98.25 86 VAL A C 1
ATOM 660 O O . VAL A 1 86 ? 8.061 -5.395 -19.058 1.00 98.25 86 VAL A O 1
ATOM 663 N N . GLU A 1 87 ? 10.241 -5.226 -19.562 1.00 97.94 87 GLU A N 1
ATOM 664 C CA . GLU A 1 87 ? 10.750 -5.362 -18.188 1.00 97.94 87 GLU A CA 1
ATOM 665 C C . GLU A 1 87 ? 10.153 -4.315 -17.236 1.00 97.94 87 GLU A C 1
ATOM 667 O O . GLU A 1 87 ? 9.717 -4.636 -16.133 1.00 97.94 87 GLU A O 1
ATOM 672 N N . ILE A 1 88 ? 10.094 -3.050 -17.663 1.00 97.88 88 ILE A N 1
ATOM 673 C CA . ILE A 1 88 ? 9.492 -1.980 -16.861 1.00 97.88 88 ILE A CA 1
ATOM 674 C C . ILE A 1 88 ? 8.013 -2.280 -16.619 1.00 97.88 88 ILE A C 1
ATOM 676 O O . ILE A 1 88 ? 7.558 -2.159 -15.487 1.00 97.88 88 ILE A O 1
ATOM 680 N N . ARG A 1 89 ? 7.272 -2.710 -17.649 1.00 97.56 89 ARG A N 1
ATOM 681 C CA . ARG A 1 89 ? 5.850 -3.054 -17.511 1.00 97.56 89 ARG A CA 1
ATOM 682 C C . ARG A 1 89 ? 5.638 -4.206 -16.534 1.00 97.56 89 ARG A C 1
ATOM 684 O O . ARG A 1 89 ? 4.867 -4.039 -15.597 1.00 97.56 89 ARG A O 1
ATOM 691 N N . THR A 1 90 ? 6.369 -5.309 -16.685 1.00 97.19 90 THR A N 1
ATOM 692 C CA . THR A 1 90 ? 6.240 -6.466 -15.785 1.00 97.19 90 THR A CA 1
ATOM 693 C C . THR A 1 90 ? 6.639 -6.116 -14.354 1.00 97.19 90 THR A C 1
ATOM 695 O O . THR A 1 90 ? 5.986 -6.542 -13.405 1.00 97.19 90 THR A O 1
ATOM 698 N N . ARG A 1 91 ? 7.669 -5.281 -14.169 1.00 96.44 91 ARG A N 1
ATOM 699 C CA . ARG A 1 91 ? 8.053 -4.774 -12.847 1.00 96.44 91 ARG A CA 1
ATOM 700 C C . ARG A 1 91 ? 6.970 -3.888 -12.237 1.00 96.44 91 ARG A C 1
ATOM 702 O O . ARG A 1 91 ? 6.701 -4.018 -11.047 1.00 96.44 91 ARG A O 1
ATOM 709 N N . THR A 1 92 ? 6.375 -2.981 -13.008 1.00 96.56 92 THR A N 1
ATOM 710 C CA . THR A 1 92 ? 5.299 -2.105 -12.524 1.00 96.56 92 THR A CA 1
ATOM 711 C C . THR A 1 92 ? 4.044 -2.902 -12.176 1.00 96.56 92 THR A C 1
ATOM 713 O O . THR A 1 92 ? 3.440 -2.634 -11.144 1.00 96.56 92 THR A O 1
ATOM 716 N N . GLU A 1 93 ? 3.687 -3.907 -12.976 1.00 97.12 93 GLU A N 1
ATOM 717 C CA . GLU A 1 93 ? 2.586 -4.834 -12.684 1.00 97.12 93 GLU A CA 1
ATOM 718 C C . GLU A 1 93 ? 2.849 -5.606 -11.385 1.00 97.12 93 GLU A C 1
ATOM 720 O O . GLU A 1 93 ? 2.035 -5.551 -10.467 1.00 97.12 93 GLU A O 1
ATOM 725 N N . ALA A 1 94 ? 4.036 -6.204 -11.232 1.00 96.25 94 ALA A N 1
ATOM 726 C CA . ALA A 1 94 ? 4.413 -6.891 -9.998 1.00 96.25 94 ALA A CA 1
ATOM 727 C C . ALA A 1 94 ? 4.399 -5.952 -8.776 1.00 96.25 94 ALA A C 1
ATOM 729 O O . ALA A 1 94 ? 3.967 -6.335 -7.689 1.00 96.25 94 ALA A O 1
ATOM 730 N N . GLN A 1 95 ? 4.846 -4.701 -8.933 1.00 96.50 95 GLN A N 1
ATOM 731 C CA . GLN A 1 95 ? 4.760 -3.695 -7.872 1.00 96.50 95 GLN A CA 1
ATOM 732 C C . GLN A 1 95 ? 3.304 -3.377 -7.515 1.00 96.50 95 GLN A C 1
ATOM 734 O O . GLN A 1 95 ? 2.965 -3.402 -6.331 1.00 96.50 95 GLN A O 1
ATOM 739 N N . ALA A 1 96 ? 2.439 -3.156 -8.506 1.00 96.44 96 ALA A N 1
ATOM 740 C CA . ALA A 1 96 ? 1.015 -2.911 -8.292 1.00 96.44 96 ALA A CA 1
ATOM 741 C C . ALA A 1 96 ? 0.337 -4.085 -7.564 1.00 96.44 96 ALA A C 1
ATOM 743 O O . ALA A 1 96 ? -0.416 -3.866 -6.613 1.00 96.44 96 ALA A O 1
ATOM 744 N N . ASP A 1 97 ? 0.674 -5.323 -7.927 1.00 96.06 97 ASP A N 1
ATOM 745 C CA . ASP A 1 97 ? 0.176 -6.522 -7.252 1.00 96.06 97 ASP A CA 1
ATOM 746 C C . ASP A 1 97 ? 0.619 -6.555 -5.785 1.00 96.06 97 ASP A C 1
ATOM 748 O O . ASP A 1 97 ? -0.209 -6.729 -4.887 1.00 96.06 97 ASP A O 1
ATOM 752 N N . THR A 1 98 ? 1.902 -6.297 -5.502 1.00 96.56 98 THR A N 1
ATOM 753 C CA . THR A 1 98 ? 2.395 -6.252 -4.114 1.00 96.56 98 THR A CA 1
ATOM 754 C C . THR A 1 98 ? 1.746 -5.139 -3.292 1.00 96.56 98 THR A C 1
ATOM 756 O O . THR A 1 98 ? 1.449 -5.336 -2.112 1.00 96.56 98 THR A O 1
ATOM 759 N N . GLU A 1 99 ? 1.488 -3.974 -3.888 1.00 96.25 99 GLU A N 1
ATOM 760 C CA . GLU A 1 99 ? 0.782 -2.877 -3.228 1.00 96.25 99 GLU A CA 1
ATOM 761 C C . GLU A 1 99 ? -0.680 -3.230 -2.957 1.00 96.25 99 GLU A C 1
ATOM 763 O O . GLU A 1 99 ? -1.180 -2.945 -1.867 1.00 96.25 99 GLU A O 1
ATOM 768 N N . SER A 1 100 ? -1.349 -3.906 -3.894 1.00 96.38 100 SER A N 1
ATOM 769 C CA . SER A 1 100 ? -2.725 -4.374 -3.717 1.00 96.38 100 SER A CA 1
ATOM 770 C C . SER A 1 100 ? -2.836 -5.357 -2.545 1.00 96.38 100 SER A C 1
ATOM 772 O O . SER A 1 100 ? -3.718 -5.207 -1.693 1.00 96.38 100 SER A O 1
ATOM 774 N N . LEU A 1 101 ? -1.879 -6.287 -2.422 1.00 96.44 101 LEU A N 1
ATOM 775 C CA . LEU A 1 101 ? -1.796 -7.233 -1.309 1.00 96.44 101 LEU A CA 1
ATOM 776 C C . LEU A 1 101 ? -1.526 -6.515 0.016 1.00 96.44 101 LEU A C 1
ATOM 778 O O . LEU A 1 101 ? -2.208 -6.781 1.005 1.00 96.44 101 LEU A O 1
ATOM 782 N N . ARG A 1 102 ? -0.601 -5.546 0.036 1.00 95.75 102 ARG A N 1
ATOM 783 C CA . ARG A 1 102 ? -0.343 -4.714 1.225 1.00 95.75 102 ARG A CA 1
ATOM 784 C C . ARG A 1 102 ? -1.584 -3.937 1.656 1.00 95.75 102 ARG A C 1
ATOM 786 O O . ARG A 1 102 ? -1.901 -3.893 2.842 1.00 95.75 102 ARG A O 1
ATOM 793 N N . GLN A 1 103 ? -2.316 -3.340 0.717 1.00 96.12 103 GLN A N 1
ATOM 794 C CA . GLN A 1 103 ? -3.557 -2.626 1.023 1.00 96.12 103 GLN A CA 1
ATOM 795 C C . GLN A 1 103 ? -4.639 -3.569 1.560 1.00 96.12 103 GLN A C 1
ATOM 797 O O . GLN A 1 103 ? -5.348 -3.208 2.503 1.00 96.12 103 GLN A O 1
ATOM 802 N N . ALA A 1 104 ? -4.768 -4.769 0.991 1.00 96.44 104 ALA A N 1
ATOM 803 C CA . ALA A 1 104 ? -5.681 -5.792 1.489 1.00 96.44 104 ALA A CA 1
ATOM 804 C C . ALA A 1 104 ? -5.313 -6.226 2.917 1.00 96.44 104 ALA A C 1
ATOM 806 O O . ALA A 1 104 ? -6.191 -6.304 3.779 1.00 96.44 104 ALA A O 1
ATOM 807 N N . GLU A 1 105 ? -4.022 -6.419 3.201 1.00 96.56 105 GLU A N 1
ATOM 808 C CA . GLU A 1 105 ? -3.530 -6.752 4.537 1.00 96.56 105 GLU A CA 1
ATOM 809 C C . GLU A 1 105 ? -3.832 -5.639 5.549 1.00 96.56 105 GLU A C 1
ATOM 811 O O . GLU A 1 105 ? -4.364 -5.918 6.625 1.00 96.56 105 GLU A O 1
ATOM 816 N N . ILE A 1 106 ? -3.565 -4.374 5.200 1.00 96.00 106 ILE A N 1
ATOM 817 C CA . ILE A 1 106 ? -3.863 -3.215 6.057 1.00 96.00 106 ILE A CA 1
ATOM 818 C C . ILE A 1 106 ? -5.363 -3.142 6.359 1.00 96.00 106 ILE A C 1
ATOM 820 O O . ILE A 1 106 ? -5.746 -2.996 7.520 1.00 96.00 106 ILE A O 1
ATOM 824 N N . LYS A 1 107 ? -6.221 -3.290 5.340 1.00 96.12 107 LYS A N 1
ATOM 825 C CA . LYS A 1 107 ? -7.683 -3.290 5.515 1.00 96.12 107 LYS A CA 1
ATOM 826 C C . LYS A 1 107 ? -8.137 -4.412 6.441 1.00 96.12 107 LYS A C 1
ATOM 828 O O . LYS A 1 107 ? -8.940 -4.181 7.340 1.00 96.12 107 LYS A O 1
ATOM 833 N N . HIS A 1 108 ? -7.611 -5.617 6.247 1.00 95.06 108 HIS A N 1
ATOM 834 C CA . HIS A 1 108 ? -7.969 -6.770 7.061 1.00 95.06 108 HIS A CA 1
ATOM 835 C C . HIS A 1 108 ? -7.465 -6.640 8.507 1.00 95.06 108 HIS A C 1
ATOM 837 O O . HIS A 1 108 ? -8.199 -6.949 9.446 1.00 95.06 108 HIS A O 1
ATOM 843 N N . ARG A 1 109 ? -6.251 -6.114 8.708 1.00 94.88 109 ARG A N 1
ATOM 844 C CA . ARG A 1 109 ? -5.705 -5.810 10.037 1.00 94.88 109 ARG A CA 1
ATOM 845 C C . ARG A 1 109 ? -6.546 -4.752 10.755 1.00 94.88 109 ARG A C 1
ATOM 847 O O . ARG A 1 109 ? -6.903 -4.961 11.910 1.00 94.88 109 ARG A O 1
ATOM 854 N N . GLY A 1 110 ? -6.917 -3.676 10.059 1.00 94.75 110 GLY A N 1
ATOM 855 C CA . GLY A 1 110 ? -7.813 -2.643 10.584 1.00 94.75 110 GLY A CA 1
ATOM 856 C C . GLY A 1 110 ? -9.180 -3.208 10.971 1.00 94.75 110 GLY A C 1
ATOM 857 O O . GLY A 1 110 ? -9.636 -3.002 12.089 1.00 94.75 110 GLY A O 1
ATOM 858 N N . ALA A 1 111 ? -9.788 -4.026 10.106 1.00 94.50 111 ALA A N 1
ATOM 859 C CA . ALA A 1 111 ? -11.071 -4.668 10.392 1.00 94.50 111 ALA A CA 1
ATOM 860 C C . ALA A 1 111 ? -11.016 -5.587 11.627 1.00 94.50 111 ALA A C 1
ATOM 862 O O . ALA A 1 111 ? -11.947 -5.588 12.437 1.00 94.50 111 ALA A O 1
ATOM 863 N N . ARG A 1 112 ? -9.922 -6.343 11.806 1.00 94.25 112 ARG A N 1
ATOM 864 C CA . ARG A 1 112 ? -9.701 -7.159 13.011 1.00 94.25 112 ARG A CA 1
ATOM 865 C C . ARG A 1 112 ? -9.598 -6.286 14.257 1.00 94.25 112 ARG A C 1
ATOM 867 O O . ARG A 1 112 ? -10.354 -6.509 15.200 1.00 94.25 112 ARG A O 1
ATOM 874 N N . GLN A 1 113 ? -8.753 -5.260 14.231 1.00 94.81 113 GLN A N 1
ATOM 875 C CA . GLN A 1 113 ? -8.573 -4.345 15.358 1.00 94.81 113 GLN A CA 1
ATOM 876 C C . GLN A 1 113 ? -9.876 -3.620 15.735 1.00 94.81 113 GLN A C 1
ATOM 878 O O . GLN A 1 113 ? -10.198 -3.502 16.919 1.00 94.81 113 GLN A O 1
ATOM 883 N N . ASP A 1 114 ? -10.667 -3.194 14.750 1.00 94.31 114 ASP A N 1
ATOM 884 C CA . ASP A 1 114 ? -11.979 -2.582 14.974 1.00 94.31 114 ASP A CA 1
ATOM 885 C C . ASP A 1 114 ? -12.962 -3.574 15.604 1.00 94.31 114 ASP A C 1
ATOM 887 O O . ASP A 1 114 ? -13.714 -3.224 16.518 1.00 94.31 114 ASP A O 1
ATOM 891 N N . SER A 1 115 ? -12.963 -4.829 15.143 1.00 93.62 115 SER A N 1
ATOM 892 C CA . SER A 1 115 ? -13.815 -5.882 15.706 1.00 93.62 115 SER A CA 1
ATOM 893 C C . SER A 1 115 ? -13.447 -6.207 17.159 1.00 93.62 115 SER A C 1
ATOM 895 O O . SER A 1 115 ? -14.334 -6.341 18.007 1.00 93.62 115 SER A O 1
ATOM 897 N N . GLU A 1 116 ? -12.151 -6.248 17.470 1.00 94.38 116 GLU A N 1
ATOM 898 C CA . GLU A 1 116 ? -11.628 -6.469 18.817 1.00 94.38 116 GLU A CA 1
ATOM 899 C C . GLU A 1 116 ? -11.954 -5.296 19.739 1.00 94.38 116 GLU A C 1
ATOM 901 O O . GLU A 1 116 ? -12.434 -5.512 20.854 1.00 94.38 116 GLU A O 1
ATOM 906 N N . SER A 1 117 ? -11.778 -4.063 19.255 1.00 94.44 117 SER A N 1
ATOM 907 C CA . SER A 1 117 ? -12.116 -2.840 19.992 1.00 94.44 117 SER A CA 1
ATOM 908 C C . SER A 1 117 ? -13.609 -2.804 20.320 1.00 94.44 117 SER A C 1
ATOM 910 O O . SER A 1 117 ? -13.984 -2.681 21.483 1.00 94.44 117 SER A O 1
ATOM 912 N N . ARG A 1 118 ? -14.479 -3.071 19.336 1.00 93.62 118 ARG A N 1
ATOM 913 C CA . ARG A 1 118 ? -15.934 -3.173 19.557 1.00 93.62 118 ARG A CA 1
ATOM 914 C C . ARG A 1 118 ? -16.302 -4.295 20.528 1.00 93.62 118 ARG A C 1
ATOM 916 O O . ARG A 1 118 ? -17.226 -4.140 21.326 1.00 93.62 118 ARG A O 1
ATOM 923 N N . SER A 1 119 ? -15.621 -5.439 20.462 1.00 93.88 119 SER A N 1
ATOM 924 C CA . SER A 1 119 ? -15.825 -6.555 21.394 1.00 93.88 119 SER A CA 1
ATOM 925 C C . SER A 1 119 ? -15.413 -6.181 22.821 1.00 93.88 119 SER A C 1
ATOM 927 O O . SER A 1 119 ? -16.122 -6.495 23.780 1.00 93.88 119 SER A O 1
ATOM 929 N N . LYS A 1 120 ? -14.293 -5.469 22.978 1.00 94.69 120 LYS A N 1
ATOM 930 C CA . LYS A 1 120 ? -13.838 -4.936 24.263 1.00 94.69 120 LYS A CA 1
ATOM 931 C C . LYS A 1 120 ? -14.836 -3.925 24.828 1.00 94.69 120 LYS A C 1
ATOM 933 O O . LYS A 1 120 ? -15.307 -4.132 25.939 1.00 94.69 120 LYS A O 1
ATOM 938 N N . ASP A 1 121 ? -15.271 -2.946 24.039 1.00 93.88 121 ASP A N 1
ATOM 939 C CA . ASP A 1 121 ? -16.257 -1.944 24.467 1.00 93.88 121 ASP A CA 1
ATOM 940 C C . ASP A 1 121 ? -17.583 -2.586 24.905 1.00 93.88 121 ASP A C 1
ATOM 942 O O . ASP A 1 121 ? -18.208 -2.178 25.889 1.00 93.88 121 ASP A O 1
ATOM 946 N N . ARG A 1 122 ? -18.023 -3.644 24.211 1.00 92.75 122 ARG A N 1
ATOM 947 C CA . ARG A 1 122 ? -19.201 -4.431 24.609 1.00 92.75 122 ARG A CA 1
ATOM 948 C C . ARG A 1 122 ? -18.996 -5.137 25.952 1.00 92.75 122 ARG A C 1
ATOM 950 O O . ARG A 1 122 ? -19.903 -5.114 26.783 1.00 92.75 122 ARG A O 1
ATOM 957 N N . ARG A 1 123 ? -17.827 -5.739 26.189 1.00 92.62 123 ARG A N 1
ATOM 958 C CA . ARG A 1 123 ? -17.494 -6.391 27.471 1.00 92.62 123 ARG A CA 1
ATOM 959 C C . ARG A 1 123 ? -17.381 -5.384 28.614 1.00 92.62 123 ARG A C 1
ATOM 961 O O . ARG A 1 123 ? -17.943 -5.617 29.687 1.00 92.62 123 ARG A O 1
ATOM 968 N N . ASP A 1 124 ? -16.731 -4.253 28.373 1.00 94.44 124 ASP A N 1
ATOM 969 C CA . ASP A 1 124 ? -16.537 -3.193 29.363 1.00 94.44 124 ASP A CA 1
ATOM 970 C C . ASP A 1 124 ? -17.877 -2.538 29.721 1.00 94.44 124 ASP A C 1
ATOM 972 O O . ASP A 1 124 ? -18.210 -2.385 30.898 1.00 94.44 124 ASP A O 1
ATOM 976 N N . SER A 1 125 ? -18.720 -2.252 28.724 1.00 93.88 125 SER A N 1
ATOM 977 C CA . SER A 1 125 ? -20.068 -1.720 28.957 1.00 93.88 125 SER A CA 1
ATOM 978 C C . SER A 1 125 ? -20.987 -2.717 29.672 1.00 93.88 125 SER A C 1
ATOM 980 O O . SER A 1 125 ? -21.745 -2.308 30.557 1.00 93.88 125 SER A O 1
ATOM 982 N N . ALA A 1 126 ? -20.913 -4.015 29.360 1.00 94.12 126 ALA A N 1
ATOM 983 C CA . ALA A 1 126 ? -21.648 -5.053 30.086 1.00 94.12 126 ALA A CA 1
ATOM 984 C C . ALA A 1 126 ? -21.208 -5.134 31.558 1.00 94.12 126 ALA A C 1
ATOM 986 O O . ALA A 1 126 ? -22.052 -5.112 32.459 1.00 94.12 126 ALA A O 1
ATOM 987 N N . SER A 1 127 ? -19.895 -5.129 31.803 1.00 94.38 127 SER A N 1
ATOM 988 C CA . SER A 1 127 ? -19.309 -5.141 33.149 1.00 94.38 127 SER A CA 1
ATOM 989 C C . SER A 1 127 ? -19.714 -3.900 33.950 1.00 94.38 127 SER A C 1
ATOM 991 O O . SER A 1 127 ? -20.142 -4.001 35.102 1.00 94.38 127 SER A O 1
ATOM 993 N N . HIS A 1 128 ? -19.673 -2.722 33.322 1.00 95.94 128 HIS A N 1
ATOM 994 C CA . HIS A 1 128 ? -20.106 -1.467 33.931 1.00 95.94 128 HIS A CA 1
ATOM 995 C C . HIS A 1 128 ? -21.599 -1.482 34.294 1.00 95.94 128 HIS A C 1
ATOM 997 O O . HIS A 1 128 ? -21.973 -1.116 35.409 1.00 95.94 128 HIS A O 1
ATOM 1003 N N . ARG A 1 129 ? -22.470 -1.973 33.400 1.00 94.94 129 ARG A N 1
ATOM 1004 C CA . ARG A 1 129 ? -23.909 -2.129 33.687 1.00 94.94 129 ARG A CA 1
ATOM 1005 C C . ARG A 1 129 ? -24.160 -3.082 34.854 1.00 94.94 129 ARG A C 1
ATOM 1007 O O . ARG A 1 129 ? -25.016 -2.800 35.693 1.00 94.94 129 ARG A O 1
ATOM 1014 N N . GLN A 1 130 ? -23.418 -4.187 34.933 1.00 95.62 130 GLN A N 1
ATOM 1015 C CA . GLN A 1 130 ? -23.531 -5.130 36.045 1.00 95.62 130 GLN A CA 1
ATOM 1016 C C . GLN A 1 130 ? -23.110 -4.487 37.372 1.00 95.62 130 GLN A C 1
ATOM 1018 O O . GLN A 1 130 ? -23.803 -4.660 38.376 1.00 95.62 130 GLN A O 1
ATOM 1023 N N . ARG A 1 131 ? -22.023 -3.706 37.372 1.00 95.75 131 ARG A N 1
ATOM 1024 C CA . ARG A 1 131 ? -21.575 -2.946 38.545 1.00 95.75 131 ARG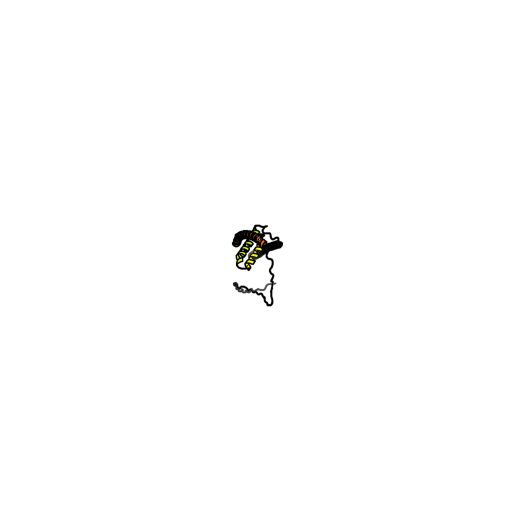 A CA 1
ATOM 1025 C C . ARG A 1 131 ? -22.641 -1.954 39.009 1.00 95.75 131 ARG A C 1
ATOM 1027 O O . ARG A 1 131 ? -23.054 -2.025 40.160 1.00 95.75 131 ARG A O 1
ATOM 1034 N N . LEU A 1 132 ? -23.194 -1.150 38.098 1.00 96.12 132 LEU A N 1
ATOM 1035 C CA . LEU A 1 132 ? -24.291 -0.227 38.414 1.00 96.12 132 LEU A CA 1
ATOM 1036 C C . LEU A 1 132 ? -25.521 -0.940 38.995 1.00 96.12 132 LEU A C 1
ATOM 1038 O O . LEU A 1 132 ? -26.168 -0.415 39.899 1.00 96.12 132 LEU A O 1
ATOM 1042 N N . LYS A 1 133 ? -25.865 -2.134 38.492 1.00 96.38 133 LYS A N 1
ATOM 1043 C CA . LYS A 1 133 ? -26.978 -2.930 39.035 1.00 96.38 133 LYS A CA 1
ATOM 1044 C C . LYS A 1 133 ? -26.701 -3.367 40.477 1.00 96.38 133 LYS A C 1
ATOM 1046 O O . LYS A 1 133 ? -27.590 -3.241 41.315 1.00 96.38 133 LYS A O 1
ATOM 1051 N N . ARG A 1 134 ? -25.484 -3.844 40.763 1.00 95.75 134 ARG A N 1
ATOM 1052 C CA . ARG A 1 134 ? -25.056 -4.226 42.120 1.00 95.75 134 ARG A CA 1
ATOM 1053 C C . ARG A 1 134 ? -25.065 -3.030 43.065 1.00 95.75 134 ARG A C 1
ATOM 1055 O O . ARG A 1 134 ? -25.617 -3.138 44.152 1.00 95.75 134 ARG A O 1
ATOM 1062 N N . ASP A 1 135 ? -24.532 -1.892 42.633 1.00 96.31 135 ASP A N 1
ATOM 1063 C CA . ASP A 1 135 ? -24.497 -0.677 43.451 1.00 96.31 135 ASP A CA 1
ATOM 1064 C C . ASP A 1 135 ? -25.920 -0.204 43.776 1.00 96.31 135 ASP A C 1
ATOM 1066 O O . ASP A 1 135 ? -26.240 0.043 44.934 1.00 96.31 135 ASP A O 1
ATOM 1070 N N . ARG A 1 136 ? -26.832 -0.196 42.793 1.00 96.44 136 ARG A N 1
ATOM 1071 C CA . ARG A 1 136 ? -28.257 0.102 43.030 1.00 96.44 136 ARG A CA 1
ATOM 1072 C C . ARG A 1 136 ? -28.917 -0.865 44.012 1.00 96.44 136 ARG A C 1
ATOM 1074 O O . ARG A 1 136 ? -29.774 -0.439 44.778 1.00 96.44 136 ARG A O 1
ATOM 1081 N N . GLN A 1 137 ? -28.565 -2.149 43.973 1.00 95.75 137 GLN A N 1
ATOM 1082 C CA . GLN A 1 137 ? -29.092 -3.137 44.915 1.00 95.75 137 GLN A CA 1
ATOM 1083 C C . GLN A 1 137 ? -28.578 -2.883 46.336 1.00 95.75 137 GLN A C 1
ATOM 1085 O O . GLN A 1 137 ? -29.380 -2.906 47.262 1.00 95.75 137 GLN A O 1
ATOM 1090 N N . ARG A 1 138 ? -27.287 -2.564 46.494 1.00 95.56 138 ARG A N 1
ATOM 1091 C CA . ARG A 1 138 ? -26.704 -2.168 47.786 1.00 95.56 138 ARG A CA 1
ATOM 1092 C C . ARG A 1 138 ? -27.391 -0.932 48.350 1.00 95.56 138 ARG A C 1
ATOM 1094 O O . ARG A 1 138 ? -27.883 -0.983 49.462 1.00 95.56 138 ARG A O 1
ATOM 1101 N N . PHE A 1 139 ? -27.571 0.112 47.538 1.00 95.44 139 PHE A N 1
ATOM 1102 C CA . PHE A 1 139 ? -28.298 1.313 47.966 1.00 95.44 139 PHE A CA 1
ATOM 1103 C C . PHE A 1 139 ? -29.733 1.029 48.432 1.00 95.44 139 PHE A C 1
ATOM 1105 O O . PHE A 1 139 ? -30.227 1.710 49.327 1.00 95.44 139 PHE A O 1
ATOM 1112 N N . ARG A 1 140 ? -30.424 0.050 47.831 1.00 95.38 140 ARG A N 1
ATOM 1113 C CA . ARG A 1 140 ? -31.758 -0.369 48.294 1.00 95.38 140 ARG A CA 1
ATOM 1114 C C . ARG A 1 140 ? -31.681 -1.085 49.639 1.00 95.38 140 ARG A C 1
ATOM 1116 O O . ARG A 1 140 ? -32.415 -0.713 50.542 1.00 95.38 140 ARG A O 1
ATOM 1123 N N . GLN A 1 141 ? -30.761 -2.038 49.776 1.00 95.31 141 GLN A N 1
ATOM 1124 C CA . GLN A 1 141 ? -30.542 -2.770 51.026 1.00 95.31 141 GLN A CA 1
ATOM 1125 C C . GLN A 1 141 ? -30.138 -1.833 52.170 1.00 95.31 141 GLN A C 1
ATOM 1127 O O . GLN A 1 141 ? -30.713 -1.909 53.246 1.00 95.31 141 GLN A O 1
ATOM 1132 N N . ASP A 1 142 ? -29.219 -0.898 51.930 1.00 96.12 142 ASP A N 1
ATOM 1133 C CA . ASP A 1 142 ? -28.783 0.080 52.931 1.00 96.12 142 ASP A CA 1
ATOM 1134 C C . ASP A 1 142 ? -29.942 0.979 53.382 1.00 96.12 142 ASP A C 1
ATOM 1136 O O . ASP A 1 142 ? -30.058 1.319 54.559 1.00 96.12 142 ASP A O 1
ATOM 1140 N N . ARG A 1 143 ? -30.839 1.339 52.456 1.00 96.38 143 ARG A N 1
ATOM 1141 C CA . ARG A 1 143 ? -32.046 2.105 52.775 1.00 96.38 143 ARG A CA 1
ATOM 1142 C C . ARG A 1 143 ? -33.035 1.292 53.610 1.00 96.38 143 ARG A C 1
ATOM 1144 O O . ARG A 1 143 ? -33.552 1.821 54.586 1.00 96.38 143 ARG A O 1
ATOM 1151 N N . GLU A 1 144 ? -33.275 0.035 53.250 1.00 95.75 144 GLU A N 1
ATOM 1152 C CA . GLU A 1 144 ? -34.132 -0.878 54.019 1.00 95.75 144 GLU A CA 1
ATOM 1153 C C . GLU A 1 144 ? -33.573 -1.096 55.433 1.00 95.75 144 GLU A C 1
ATOM 1155 O O . GLU A 1 144 ? -34.308 -0.995 56.411 1.00 95.75 144 GLU A O 1
ATOM 1160 N N . LEU A 1 145 ? -32.258 -1.306 55.563 1.00 96.50 145 LEU A N 1
ATOM 1161 C CA . LEU A 1 145 ? -31.580 -1.415 56.857 1.00 96.50 145 LEU A CA 1
ATOM 1162 C C . LEU A 1 145 ? -31.734 -0.137 57.687 1.00 96.50 145 LEU A C 1
ATOM 1164 O O . LEU A 1 145 ? -32.035 -0.214 58.876 1.00 96.50 145 LEU A O 1
ATOM 1168 N N . PHE A 1 146 ? -31.581 1.037 57.070 1.00 97.25 146 PHE A N 1
ATOM 1169 C CA . PHE A 1 146 ? -31.795 2.317 57.744 1.00 97.25 146 PHE A CA 1
ATOM 1170 C C . PHE A 1 146 ? -33.247 2.498 58.217 1.00 97.25 146 PHE A C 1
ATOM 1172 O O . PHE A 1 146 ? -33.477 2.969 59.333 1.00 97.25 146 PHE A O 1
ATOM 1179 N N . GLU A 1 147 ? -34.230 2.120 57.395 1.00 96.31 147 GLU A N 1
ATOM 1180 C CA . GLU A 1 147 ? -35.655 2.172 57.744 1.00 96.31 147 GLU A CA 1
ATOM 1181 C C . GLU A 1 147 ? -35.976 1.221 58.913 1.00 96.31 147 GLU A C 1
ATOM 1183 O O . GLU A 1 147 ? -36.601 1.646 59.887 1.00 96.31 147 GLU A O 1
ATOM 1188 N N . LEU A 1 148 ? -35.450 -0.008 58.894 1.00 96.31 148 LEU A N 1
ATOM 1189 C CA . LEU A 1 148 ? -35.577 -0.970 59.997 1.00 96.31 148 LEU A CA 1
ATOM 1190 C C . LEU A 1 148 ? -34.886 -0.489 61.278 1.00 96.31 148 LEU A C 1
ATOM 1192 O O . LEU A 1 148 ? -35.440 -0.604 62.370 1.00 96.31 148 LEU A O 1
ATOM 1196 N N . GLU A 1 149 ? -33.683 0.080 61.182 1.00 96.50 149 GLU A N 1
ATOM 1197 C CA . GLU A 1 149 ? -32.999 0.662 62.339 1.00 96.50 149 GLU A CA 1
ATOM 1198 C C . GLU A 1 149 ? -33.805 1.796 62.970 1.00 96.50 149 GLU A C 1
ATOM 1200 O O . GLU A 1 149 ? -33.848 1.924 64.200 1.00 96.50 149 GLU A O 1
ATOM 1205 N N . ARG A 1 150 ? -34.413 2.643 62.133 1.00 97.56 150 ARG A N 1
ATOM 1206 C CA . ARG A 1 150 ? -35.291 3.717 62.584 1.00 97.56 150 ARG A CA 1
ATOM 1207 C C . ARG A 1 150 ? -36.504 3.139 63.313 1.00 97.56 150 ARG A C 1
ATOM 1209 O O . ARG A 1 150 ? -36.769 3.575 64.430 1.00 97.56 150 ARG A O 1
ATOM 1216 N N . GLU A 1 151 ? -37.172 2.141 62.741 1.00 95.50 151 GLU A N 1
ATOM 1217 C CA . GLU A 1 151 ? -38.323 1.471 63.359 1.00 95.50 151 GLU A CA 1
ATOM 1218 C C . GLU A 1 151 ? -37.950 0.819 64.702 1.00 95.50 151 GLU A C 1
ATOM 1220 O O . GLU A 1 151 ? -38.624 1.034 65.708 1.00 95.50 151 GLU A O 1
ATOM 1225 N N . ILE A 1 152 ? -36.819 0.109 64.777 1.00 96.25 152 ILE A N 1
ATOM 1226 C CA . ILE A 1 152 ? -36.317 -0.481 66.029 1.00 96.25 152 ILE A CA 1
ATOM 1227 C C . ILE A 1 152 ? -36.084 0.600 67.094 1.00 96.25 152 ILE A C 1
ATOM 1229 O O . ILE A 1 152 ? -36.432 0.409 68.263 1.00 96.25 152 ILE A O 1
ATOM 1233 N N . LYS A 1 153 ? -35.486 1.739 66.722 1.00 96.44 153 LYS A N 1
ATOM 1234 C CA . LYS A 1 153 ? -35.260 2.867 67.644 1.00 96.44 153 LYS A CA 1
ATOM 1235 C C . LYS A 1 153 ? -36.586 3.489 68.096 1.00 96.44 153 LYS A C 1
ATOM 1237 O O . LYS A 1 153 ? -36.735 3.767 69.287 1.00 96.44 153 LYS A O 1
ATOM 1242 N N . GLU A 1 154 ? -37.552 3.655 67.194 1.00 94.62 154 GLU A N 1
ATOM 1243 C CA . GLU A 1 154 ? -38.904 4.139 67.507 1.00 94.62 154 GLU A CA 1
ATOM 1244 C C . GLU A 1 154 ? -39.633 3.188 68.474 1.00 94.62 154 GLU A C 1
ATOM 1246 O O . GLU A 1 154 ? -40.155 3.638 69.497 1.00 94.62 154 GLU A O 1
ATOM 1251 N N . LEU A 1 155 ? -39.581 1.874 68.235 1.00 91.81 155 LEU A N 1
ATOM 1252 C CA . LEU A 1 155 ? -40.150 0.853 69.121 1.00 91.81 155 LEU A CA 1
ATOM 1253 C C . LEU A 1 155 ? -39.481 0.840 70.501 1.00 91.81 155 LEU A C 1
ATOM 1255 O O . LEU A 1 155 ? -40.169 0.738 71.518 1.00 91.81 155 LEU A O 1
ATOM 1259 N N . ARG A 1 156 ? -38.152 0.996 70.572 1.00 93.44 156 ARG A N 1
ATOM 1260 C CA . ARG A 1 156 ? -37.424 1.111 71.849 1.00 93.44 156 ARG A CA 1
ATOM 1261 C C . ARG A 1 156 ? -37.829 2.360 72.623 1.00 93.44 156 ARG A C 1
ATOM 1263 O O . ARG A 1 156 ? -38.073 2.267 73.822 1.00 93.44 156 ARG A O 1
ATOM 1270 N N . LEU A 1 157 ? -37.944 3.507 71.952 1.00 90.50 157 LEU A N 1
ATOM 1271 C CA . LEU A 1 157 ? -38.438 4.739 72.570 1.00 90.50 157 LEU A CA 1
ATOM 1272 C C . LEU A 1 157 ? -39.876 4.572 73.068 1.00 90.50 157 LEU A C 1
ATOM 1274 O O . LEU A 1 157 ? -40.183 4.996 74.179 1.00 90.50 157 LEU A O 1
ATOM 1278 N N . ALA A 1 158 ? -40.748 3.922 72.295 1.00 85.56 158 ALA A N 1
ATOM 1279 C CA . ALA A 1 158 ? -42.117 3.629 72.709 1.00 85.56 158 ALA A CA 1
ATOM 1280 C C . ALA A 1 158 ? -42.164 2.702 73.938 1.00 85.56 158 ALA A C 1
ATOM 1282 O O . ALA A 1 158 ? -42.913 2.967 74.879 1.00 85.56 158 ALA A O 1
ATOM 1283 N N . ALA A 1 159 ? -41.330 1.658 73.973 1.00 83.00 159 ALA A N 1
ATOM 1284 C CA . ALA A 1 159 ? -41.207 0.762 75.121 1.00 83.00 159 ALA A CA 1
ATOM 1285 C C . ALA A 1 159 ? -40.671 1.487 76.366 1.00 83.00 159 ALA A C 1
ATOM 1287 O O . ALA A 1 159 ? -41.236 1.328 77.445 1.00 83.00 159 ALA A O 1
ATOM 1288 N N . MET A 1 160 ? -39.641 2.331 76.222 1.00 85.56 160 MET A N 1
ATOM 1289 C CA . MET A 1 160 ? -39.112 3.152 77.318 1.00 85.56 160 MET A CA 1
ATOM 1290 C C . MET A 1 160 ? -40.141 4.165 77.825 1.00 85.56 160 MET A C 1
ATOM 1292 O O . MET A 1 160 ? -40.291 4.309 79.032 1.00 85.56 160 MET A O 1
ATOM 1296 N N . ARG A 1 161 ? -40.896 4.824 76.934 1.00 80.81 161 ARG A N 1
ATOM 1297 C CA . ARG A 1 161 ? -42.006 5.714 77.319 1.00 80.81 161 ARG A CA 1
ATOM 1298 C C . ARG A 1 161 ? -43.067 4.958 78.115 1.00 80.81 161 ARG A C 1
ATOM 1300 O O . ARG A 1 161 ? -43.460 5.424 79.178 1.00 80.81 161 ARG A O 1
ATOM 1307 N N . ARG A 1 162 ? -43.471 3.768 77.654 1.00 78.06 162 ARG A N 1
ATOM 1308 C CA . ARG A 1 162 ? -44.411 2.898 78.379 1.00 78.06 162 ARG A CA 1
ATOM 1309 C C . ARG A 1 162 ? -43.861 2.484 79.752 1.00 78.06 162 ARG A C 1
ATOM 1311 O O . ARG A 1 162 ? -44.590 2.576 80.730 1.00 78.06 162 ARG A O 1
ATOM 1318 N N . ALA A 1 163 ? -42.593 2.079 79.839 1.00 77.12 163 ALA A N 1
ATOM 1319 C CA . ALA A 1 163 ? -41.950 1.672 81.093 1.00 77.12 163 ALA A CA 1
ATOM 1320 C C . ALA A 1 163 ? -41.765 2.834 82.085 1.00 77.12 163 ALA A C 1
ATOM 1322 O O . ALA A 1 163 ? -41.910 2.649 83.287 1.00 77.12 163 ALA A O 1
ATOM 1323 N N . ALA A 1 164 ? -41.500 4.042 81.587 1.00 78.69 164 ALA A N 1
ATOM 1324 C CA . ALA A 1 164 ? -41.402 5.261 82.386 1.00 78.69 164 ALA A CA 1
ATOM 1325 C C . ALA A 1 164 ? -42.774 5.809 82.836 1.00 78.69 164 ALA A C 1
ATOM 1327 O O . ALA A 1 164 ? -42.841 6.906 83.384 1.00 78.69 164 ALA A O 1
ATOM 1328 N N . GLY A 1 165 ? -43.874 5.089 82.582 1.00 66.94 165 GLY A N 1
ATOM 1329 C CA . GLY A 1 165 ? -45.225 5.522 82.944 1.00 66.94 165 GLY A CA 1
ATOM 1330 C C . GLY A 1 165 ? -45.806 6.606 82.030 1.00 66.94 165 GLY A C 1
ATOM 1331 O O . GLY A 1 165 ? -46.947 7.013 82.222 1.00 66.94 165 GLY A O 1
ATOM 1332 N N . PHE A 1 166 ? -45.079 7.013 80.982 1.00 59.09 166 PHE A N 1
ATOM 1333 C CA . PHE A 1 166 ? -45.606 7.780 79.848 1.00 59.09 166 PHE A CA 1
ATOM 1334 C C . PHE A 1 166 ? -46.288 6.857 78.829 1.00 59.09 166 PHE A C 1
ATOM 1336 O O . PHE A 1 166 ? -46.238 7.104 77.621 1.00 59.09 166 PHE A O 1
ATOM 1343 N N . SER A 1 167 ? -46.913 5.757 79.271 1.00 56.75 167 SER A N 1
ATOM 1344 C CA . SER A 1 167 ? -47.961 5.161 78.452 1.00 56.75 167 SER A CA 1
ATOM 1345 C C . SER A 1 167 ? -49.001 6.255 78.307 1.00 56.75 167 SER A C 1
ATOM 1347 O O . SER A 1 167 ? -49.621 6.612 79.311 1.00 56.75 167 SER A O 1
ATOM 1349 N N . ALA A 1 168 ? -49.120 6.836 77.109 1.00 52.28 168 ALA A N 1
ATOM 1350 C CA . ALA A 1 168 ? -50.200 7.751 76.788 1.00 52.28 168 ALA A CA 1
ATOM 1351 C C . ALA A 1 168 ? -51.459 7.125 77.374 1.00 52.28 168 ALA A C 1
ATOM 1353 O O . ALA A 1 168 ? -51.874 6.038 76.955 1.00 52.28 168 ALA A O 1
ATOM 1354 N N . LYS A 1 169 ? -51.997 7.740 78.434 1.00 48.47 169 LYS A N 1
ATOM 1355 C CA . LYS A 1 169 ? -53.315 7.354 78.909 1.00 48.47 169 LYS A CA 1
ATOM 1356 C C . LYS A 1 169 ? -54.178 7.428 77.658 1.00 48.47 169 LYS A C 1
ATOM 1358 O O . LYS A 1 169 ? -54.053 8.389 76.899 1.00 48.47 169 LYS A O 1
ATOM 1363 N N . ALA A 1 170 ? -55.029 6.437 77.433 1.00 48.88 170 ALA A N 1
ATOM 1364 C CA . ALA A 1 170 ? -55.966 6.359 76.310 1.00 48.88 170 ALA A CA 1
ATOM 1365 C C . ALA A 1 170 ? -56.872 7.611 76.121 1.00 48.88 170 ALA A C 1
ATOM 1367 O O . ALA A 1 170 ? -57.781 7.585 75.301 1.00 48.88 170 ALA A O 1
ATOM 1368 N N . GLY A 1 171 ? -56.657 8.692 76.880 1.00 47.97 171 GLY A N 1
ATOM 1369 C CA . GLY A 1 171 ? -57.246 10.010 76.701 1.00 47.97 171 GLY A CA 1
ATOM 1370 C C . GLY A 1 171 ? -56.451 11.008 75.842 1.00 47.97 171 GLY A C 1
ATOM 1371 O O . GLY A 1 171 ? -57.038 12.028 75.510 1.00 47.97 171 GLY A O 1
ATOM 1372 N N . GLU A 1 172 ? -55.182 10.776 75.467 1.00 53.44 172 GLU A N 1
ATOM 1373 C CA . GLU A 1 172 ? -54.437 11.744 74.621 1.00 53.44 172 GLU A CA 1
ATOM 1374 C C . GLU A 1 172 ? -54.644 11.547 73.111 1.00 53.44 172 GLU A C 1
ATOM 1376 O O . GLU A 1 172 ? -54.557 12.515 72.360 1.00 53.44 172 GLU A O 1
ATOM 1381 N N . ASP A 1 173 ? -54.982 10.332 72.667 1.00 53.91 173 ASP A N 1
ATOM 1382 C CA . ASP A 1 173 ? -55.315 10.050 71.267 1.00 53.91 173 ASP A CA 1
ATOM 1383 C C . ASP A 1 173 ? -56.638 9.257 71.191 1.00 53.91 173 ASP A C 1
ATOM 1385 O O . ASP A 1 173 ? -56.668 8.056 71.503 1.00 53.91 173 ASP A O 1
ATOM 1389 N N . PRO A 1 174 ? -57.770 9.907 70.847 1.00 55.47 174 PRO A N 1
ATOM 1390 C CA . PRO A 1 174 ? -59.106 9.329 71.010 1.00 55.47 174 PRO A CA 1
ATOM 1391 C C . PRO A 1 174 ? -59.331 8.075 70.150 1.00 55.47 174 PRO A C 1
ATOM 1393 O O . PRO A 1 174 ? -60.134 7.216 70.514 1.00 55.47 174 PRO A O 1
ATOM 1396 N N . ALA A 1 175 ? -58.601 7.929 69.038 1.00 55.88 175 ALA A N 1
ATOM 1397 C CA . ALA A 1 175 ? -58.713 6.776 68.145 1.00 55.88 175 ALA A CA 1
ATOM 1398 C C . ALA A 1 175 ? -57.979 5.531 68.681 1.00 55.88 175 ALA A C 1
ATOM 1400 O O . ALA A 1 175 ? -58.515 4.421 68.632 1.00 55.88 175 ALA A O 1
ATOM 1401 N N . ALA A 1 176 ? -56.777 5.703 69.240 1.00 54.12 176 ALA A N 1
ATOM 1402 C CA . ALA A 1 176 ? -55.992 4.601 69.800 1.00 54.12 176 ALA A CA 1
ATOM 1403 C C . ALA A 1 176 ? -56.583 4.094 71.129 1.00 54.12 176 ALA A C 1
ATOM 1405 O O . ALA A 1 176 ? -56.615 2.885 71.377 1.00 54.12 176 ALA A O 1
ATOM 1406 N N . GLY A 1 177 ? -57.117 5.005 71.951 1.00 53.25 177 GLY A N 1
ATOM 1407 C CA . GLY A 1 177 ? -57.788 4.665 73.204 1.00 53.25 177 GLY A CA 1
ATOM 1408 C C . GLY A 1 177 ? -59.080 3.869 73.014 1.00 53.25 177 GLY A C 1
ATOM 1409 O O . GLY A 1 177 ? -59.315 2.892 73.727 1.00 53.25 177 GLY A O 1
ATOM 1410 N N . ALA A 1 178 ? -59.885 4.223 72.007 1.00 54.31 178 ALA A N 1
ATOM 1411 C CA . ALA A 1 178 ? -61.114 3.502 71.678 1.00 54.31 178 ALA A CA 1
ATOM 1412 C C . ALA A 1 178 ? -60.838 2.063 71.207 1.00 54.31 178 ALA A C 1
ATOM 1414 O O . ALA A 1 178 ? -61.512 1.133 71.648 1.00 54.31 178 ALA A O 1
ATOM 1415 N N . ALA A 1 179 ? -59.815 1.858 70.370 1.00 56.53 179 ALA A N 1
ATOM 1416 C CA . ALA A 1 179 ? -59.445 0.530 69.881 1.00 56.53 179 ALA A CA 1
ATOM 1417 C C . ALA A 1 179 ? -58.880 -0.373 70.994 1.00 56.53 179 ALA A C 1
ATOM 1419 O O . ALA A 1 179 ? -59.198 -1.563 71.044 1.00 56.53 179 ALA A O 1
ATOM 1420 N N . ALA A 1 180 ? -58.070 0.177 71.904 1.00 56.91 180 ALA A N 1
ATOM 1421 C CA . ALA A 1 180 ? -57.555 -0.562 73.056 1.00 56.91 180 ALA A CA 1
ATOM 1422 C C . ALA A 1 180 ? -58.680 -0.943 74.035 1.00 56.91 180 ALA A C 1
ATOM 1424 O O . ALA A 1 180 ? -58.790 -2.107 74.413 1.00 56.91 180 ALA A O 1
ATOM 1425 N N . ALA A 1 181 ? -59.576 -0.004 74.357 1.00 59.94 181 ALA A N 1
ATOM 1426 C CA . ALA A 1 181 ? -60.731 -0.265 75.214 1.00 59.94 181 ALA A CA 1
ATOM 1427 C C . ALA A 1 181 ? -61.688 -1.307 74.609 1.00 59.94 181 ALA A C 1
ATOM 1429 O O . ALA A 1 181 ? -62.190 -2.163 75.332 1.00 59.94 181 ALA A O 1
ATOM 1430 N N . GLN A 1 182 ? -61.904 -1.289 73.287 1.00 62.94 182 GLN A N 1
ATOM 1431 C CA . GLN A 1 182 ? -62.720 -2.294 72.595 1.00 62.94 182 GLN A CA 1
ATOM 1432 C C . GLN A 1 182 ? -62.092 -3.693 72.627 1.00 62.94 182 GLN A C 1
ATOM 1434 O O . GLN A 1 182 ? -62.803 -4.667 72.864 1.00 62.94 182 GLN A O 1
ATOM 1439 N N . ARG A 1 183 ? -60.770 -3.814 72.431 1.00 66.44 183 ARG A N 1
ATOM 1440 C CA . ARG A 1 183 ? -60.071 -5.110 72.522 1.00 66.44 183 ARG A CA 1
ATOM 1441 C C . ARG A 1 183 ? -60.117 -5.675 73.940 1.00 66.44 183 ARG A C 1
ATOM 1443 O O . ARG A 1 183 ? -60.427 -6.851 74.105 1.00 66.44 183 ARG A O 1
ATOM 1450 N N . SER A 1 184 ? -59.879 -4.838 74.950 1.00 63.56 184 SER A N 1
ATOM 1451 C CA . SER A 1 184 ? -59.974 -5.249 76.354 1.00 63.56 184 SER A CA 1
ATOM 1452 C C . SER A 1 184 ? -61.412 -5.599 76.754 1.00 63.56 184 SER A C 1
ATOM 1454 O O . SER A 1 184 ? -61.619 -6.569 77.476 1.00 63.56 184 SER A O 1
ATOM 1456 N N . ALA A 1 185 ? -62.417 -4.885 76.231 1.00 65.69 185 ALA A N 1
ATOM 1457 C CA . ALA A 1 185 ? -63.827 -5.207 76.454 1.00 65.69 185 ALA A CA 1
ATOM 1458 C C . ALA A 1 185 ? -64.240 -6.536 75.798 1.00 65.69 185 ALA A C 1
ATOM 1460 O O . ALA A 1 185 ? -64.959 -7.316 76.414 1.00 65.69 185 ALA A O 1
ATOM 1461 N N . ALA A 1 186 ? -63.763 -6.831 74.585 1.00 68.19 186 ALA A N 1
ATOM 1462 C CA . ALA A 1 186 ? -64.033 -8.101 73.908 1.00 68.19 186 ALA A CA 1
ATOM 1463 C C . ALA A 1 186 ? -63.341 -9.293 74.594 1.00 68.19 186 ALA A C 1
ATOM 1465 O O . ALA A 1 186 ? -63.942 -10.356 74.738 1.00 68.19 186 ALA A O 1
ATOM 1466 N N . ALA A 1 187 ? -62.102 -9.115 75.063 1.00 69.06 187 ALA A N 1
ATOM 1467 C CA . ALA A 1 187 ? -61.403 -10.134 75.846 1.00 69.06 187 ALA A CA 1
ATOM 1468 C C . ALA A 1 187 ? -62.113 -10.403 77.183 1.00 69.06 187 ALA A C 1
ATOM 1470 O O . ALA A 1 187 ? -62.305 -11.557 77.563 1.00 69.06 187 ALA A O 1
ATOM 1471 N N . PHE A 1 188 ? -62.582 -9.345 77.853 1.00 71.50 188 PHE A N 1
ATOM 1472 C CA . PHE A 1 188 ? -63.407 -9.466 79.052 1.00 71.50 188 PHE A CA 1
ATOM 1473 C C . PHE A 1 188 ? -64.738 -10.183 78.770 1.00 71.50 188 PHE A C 1
ATOM 1475 O O . PHE A 1 188 ? -65.119 -11.070 79.525 1.00 71.50 188 PHE A O 1
ATOM 1482 N N . ALA A 1 189 ? -65.414 -9.859 77.663 1.00 70.00 189 ALA A N 1
ATOM 1483 C CA . ALA A 1 189 ? -66.652 -10.513 77.237 1.00 70.00 189 ALA A CA 1
ATOM 1484 C C . ALA A 1 189 ? -66.493 -12.031 77.079 1.00 70.00 189 ALA A C 1
ATOM 1486 O O . ALA A 1 189 ? -67.347 -12.797 77.520 1.00 70.00 189 ALA A O 1
ATOM 1487 N N . ALA A 1 190 ? -65.392 -12.453 76.455 1.00 72.44 190 ALA A N 1
ATOM 1488 C CA . ALA A 1 190 ? -65.086 -13.861 76.251 1.00 72.44 190 ALA A CA 1
ATOM 1489 C C . ALA A 1 190 ? -64.809 -14.578 77.581 1.00 72.44 190 ALA A C 1
ATOM 1491 O O . ALA A 1 190 ? -65.361 -15.651 77.814 1.00 72.44 190 ALA A O 1
ATOM 1492 N N . ALA A 1 191 ? -64.024 -13.959 78.470 1.00 71.19 191 ALA A N 1
ATOM 1493 C CA . ALA A 1 191 ? -63.726 -14.515 79.788 1.00 71.19 191 ALA A CA 1
ATOM 1494 C C . ALA A 1 191 ? -64.985 -14.622 80.672 1.00 71.19 191 ALA A C 1
ATOM 1496 O O . ALA A 1 191 ? -65.217 -15.655 81.300 1.00 71.19 191 ALA A O 1
ATOM 1497 N N . ASP A 1 192 ? -65.840 -13.593 80.672 1.00 73.69 192 ASP A N 1
ATOM 1498 C CA . ASP A 1 192 ? -67.079 -13.556 81.459 1.00 73.69 192 ASP A CA 1
ATOM 1499 C C . ASP A 1 192 ? -68.131 -14.560 80.956 1.00 73.69 192 ASP A C 1
ATOM 1501 O O . ASP A 1 192 ? -68.851 -15.160 81.756 1.00 73.69 192 ASP A O 1
ATOM 1505 N N . ALA A 1 193 ? -68.183 -14.804 79.642 1.00 73.94 193 ALA A N 1
ATOM 1506 C CA . ALA A 1 193 ? -69.046 -15.827 79.051 1.00 73.94 193 ALA A CA 1
ATOM 1507 C C . ALA A 1 193 ? -68.625 -17.253 79.446 1.00 73.94 193 ALA A C 1
ATOM 1509 O O . ALA A 1 193 ? -69.480 -18.126 79.578 1.00 73.94 193 ALA A O 1
ATOM 1510 N N . SER A 1 194 ? -67.326 -17.488 79.659 1.00 77.06 194 SER A N 1
ATOM 1511 C CA . SER A 1 194 ? -66.799 -18.789 80.089 1.00 77.06 194 SER A CA 1
ATOM 1512 C C . SER A 1 194 ? -66.767 -18.997 81.605 1.00 77.06 194 SER A C 1
ATOM 1514 O O . SER A 1 194 ? -66.496 -20.106 82.047 1.00 77.06 194 SER A O 1
ATOM 1516 N N . ALA A 1 195 ? -67.065 -17.975 82.411 1.00 75.56 195 ALA A N 1
ATOM 1517 C CA . ALA A 1 195 ? -66.888 -18.018 83.865 1.00 75.56 195 ALA A CA 1
ATOM 1518 C C . ALA A 1 195 ? -67.719 -19.102 84.590 1.00 75.56 195 ALA A C 1
ATOM 1520 O O . ALA A 1 195 ? -67.410 -19.443 85.721 1.00 75.56 195 ALA A O 1
ATOM 1521 N N . ASP A 1 196 ? -68.761 -19.660 83.965 1.00 73.12 196 ASP A N 1
ATOM 1522 C CA . ASP A 1 196 ? -69.601 -20.710 84.576 1.00 73.12 196 ASP A CA 1
ATOM 1523 C C . ASP A 1 196 ? -69.126 -22.136 84.347 1.00 73.12 196 ASP A C 1
ATOM 1525 O O . ASP A 1 196 ? -69.702 -23.076 84.894 1.00 73.12 196 ASP A O 1
ATOM 1529 N N . LEU A 1 197 ? -68.137 -22.315 83.481 1.00 77.50 197 LEU A N 1
ATOM 1530 C CA . LEU A 1 197 ? -67.738 -23.638 83.024 1.00 77.50 197 LEU A CA 1
ATOM 1531 C C . LEU A 1 197 ? -66.690 -24.271 83.963 1.00 77.50 197 LEU A C 1
ATOM 1533 O O . LEU A 1 197 ? -66.604 -25.497 84.012 1.00 77.50 197 LEU A O 1
ATOM 1537 N N . SER A 1 198 ? -65.929 -23.476 84.732 1.00 84.75 198 SER A N 1
ATOM 1538 C CA . SER A 1 198 ? -64.916 -23.946 85.695 1.00 84.75 198 SER A CA 1
ATOM 1539 C C . SER A 1 198 ? -64.548 -22.875 86.736 1.00 84.75 198 SER A C 1
ATOM 1541 O O . SER A 1 198 ? -64.533 -21.686 86.423 1.00 84.75 198 SER A O 1
ATOM 1543 N N . GLU A 1 199 ? -64.158 -23.283 87.952 1.00 78.69 199 GLU A N 1
ATOM 1544 C CA . GLU A 1 199 ? -63.637 -22.374 88.992 1.00 78.69 199 GLU A CA 1
ATOM 1545 C C . GLU A 1 199 ? -62.385 -21.600 88.546 1.00 78.69 199 GLU A C 1
ATOM 1547 O O . GLU A 1 199 ? -62.184 -20.455 88.954 1.00 78.69 199 GLU A O 1
ATOM 1552 N N . GLU A 1 200 ? -61.551 -22.200 87.692 1.00 77.00 200 GLU A N 1
ATOM 1553 C CA . GLU A 1 200 ? -60.387 -21.523 87.106 1.00 77.00 200 GLU A CA 1
ATOM 1554 C C . GLU A 1 200 ? -60.819 -20.367 86.197 1.00 77.00 200 GLU A C 1
ATOM 1556 O O . GLU A 1 200 ? -60.273 -19.270 86.283 1.00 77.00 200 GLU A O 1
ATOM 1561 N N . GLN A 1 201 ? -61.877 -20.565 85.407 1.00 78.06 201 GLN A N 1
ATOM 1562 C CA . GLN A 1 201 ? -62.407 -19.541 84.505 1.00 78.06 201 GLN A CA 1
ATOM 1563 C C . GLN A 1 201 ? -63.119 -18.412 85.260 1.00 78.06 201 GLN A C 1
ATOM 1565 O O . GLN A 1 201 ? -63.101 -17.267 84.807 1.00 78.06 201 GLN A O 1
ATOM 1570 N N . THR A 1 202 ? -63.679 -18.687 86.442 1.00 78.81 202 THR A N 1
ATOM 1571 C CA . THR A 1 202 ? -64.177 -17.648 87.356 1.00 78.81 202 THR A CA 1
ATOM 1572 C C . THR A 1 202 ? -63.045 -16.753 87.854 1.00 78.81 202 THR A C 1
ATOM 1574 O O . THR A 1 202 ? -63.166 -15.528 87.813 1.00 78.81 202 THR A O 1
ATOM 1577 N N . ARG A 1 203 ? -61.924 -17.349 88.287 1.00 76.56 203 ARG A N 1
ATOM 1578 C CA . ARG A 1 203 ? -60.744 -16.596 88.749 1.00 76.56 203 ARG A CA 1
ATOM 1579 C C . ARG A 1 203 ? -60.123 -15.780 87.621 1.00 76.56 203 ARG A C 1
ATOM 1581 O O . ARG A 1 203 ? -59.759 -14.626 87.838 1.00 76.56 203 ARG A O 1
ATOM 1588 N N . ASP A 1 204 ? -60.069 -16.339 86.415 1.00 76.19 204 ASP A N 1
ATOM 1589 C CA . ASP A 1 204 ? -59.599 -15.621 85.231 1.00 76.19 204 ASP A CA 1
ATOM 1590 C C . ASP A 1 204 ? -60.508 -14.430 84.906 1.00 76.19 204 ASP A C 1
ATOM 1592 O O . ASP A 1 204 ? -60.022 -13.314 84.710 1.00 76.19 204 ASP A O 1
ATOM 1596 N N . ALA A 1 205 ? -61.832 -14.616 84.927 1.00 76.56 205 ALA A N 1
ATOM 1597 C CA . ALA A 1 205 ? -62.783 -13.527 84.720 1.00 76.56 205 ALA A CA 1
ATOM 1598 C C . ALA A 1 205 ? -62.632 -12.415 85.776 1.00 76.56 205 ALA A C 1
ATOM 1600 O O . ALA A 1 205 ? -62.685 -11.232 85.434 1.00 76.56 205 ALA A O 1
ATOM 1601 N N . GLU A 1 206 ? -62.391 -12.755 87.045 1.00 78.50 206 GLU A N 1
ATOM 1602 C CA . GLU A 1 206 ? -62.121 -11.783 88.114 1.00 78.50 206 GLU A CA 1
ATOM 1603 C C . GLU A 1 206 ? -60.795 -11.036 87.921 1.00 78.50 206 GLU A C 1
ATOM 1605 O O . GLU A 1 206 ? -60.757 -9.808 88.053 1.00 78.50 206 GLU A O 1
ATOM 1610 N N . ALA A 1 207 ? -59.731 -11.737 87.527 1.00 79.44 207 ALA A N 1
ATOM 1611 C CA . ALA A 1 207 ? -58.444 -11.126 87.205 1.00 79.44 207 ALA A CA 1
ATOM 1612 C C . ALA A 1 207 ? -58.556 -10.154 86.016 1.00 79.44 207 ALA A C 1
ATOM 1614 O O . ALA A 1 207 ? -57.978 -9.062 86.040 1.00 79.44 207 ALA A O 1
ATOM 1615 N N . PHE A 1 208 ? -59.355 -10.500 85.000 1.00 76.94 208 PHE A N 1
ATOM 1616 C CA . PHE A 1 208 ? -59.654 -9.605 83.881 1.00 76.94 208 PHE A CA 1
ATOM 1617 C C . PHE A 1 208 ? -60.480 -8.383 84.303 1.00 76.94 208 PHE A C 1
ATOM 1619 O O . PHE A 1 208 ? -60.219 -7.292 83.798 1.00 76.94 208 PHE A O 1
ATOM 1626 N N . ARG A 1 209 ? -61.421 -8.509 85.254 1.00 74.81 209 ARG A N 1
ATOM 1627 C CA . ARG A 1 209 ? -62.170 -7.354 85.801 1.00 74.81 209 ARG A CA 1
ATOM 1628 C C . ARG A 1 209 ? -61.251 -6.359 86.501 1.00 74.81 209 ARG A C 1
ATOM 1630 O O . ARG A 1 209 ? -61.405 -5.157 86.292 1.00 74.81 209 ARG A O 1
ATOM 1637 N N . ALA A 1 210 ? -60.312 -6.853 87.309 1.00 72.56 210 ALA A N 1
ATOM 1638 C CA . ALA A 1 210 ? -59.350 -6.009 88.015 1.00 72.56 210 ALA A CA 1
ATOM 1639 C C . ALA A 1 210 ? -58.454 -5.242 87.028 1.00 72.56 210 ALA A C 1
ATOM 1641 O O . ALA A 1 210 ? -58.387 -4.015 87.081 1.00 72.56 210 ALA A O 1
ATOM 1642 N N . ARG A 1 211 ? -57.873 -5.945 86.045 1.00 74.38 211 ARG A N 1
ATOM 1643 C CA . ARG A 1 211 ? -57.038 -5.327 85.000 1.00 74.38 211 ARG A CA 1
ATOM 1644 C C . ARG A 1 211 ? -57.802 -4.344 84.119 1.00 74.38 211 AR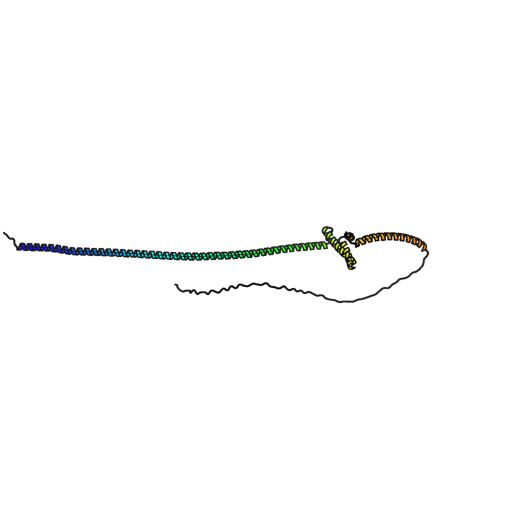G A C 1
ATOM 1646 O O . ARG A 1 211 ? -57.281 -3.287 83.794 1.00 74.38 211 ARG A O 1
ATOM 1653 N N . PHE A 1 212 ? -59.051 -4.646 83.761 1.00 72.50 212 PHE A N 1
ATOM 1654 C CA . PHE A 1 212 ? -59.876 -3.740 82.958 1.00 72.50 212 PHE A CA 1
ATOM 1655 C C . PHE A 1 212 ? -60.103 -2.394 83.661 1.00 72.50 212 PHE A C 1
ATOM 1657 O O . PHE A 1 212 ? -60.046 -1.341 83.019 1.00 72.50 212 PHE A O 1
ATOM 1664 N N . ALA A 1 213 ? -60.345 -2.421 84.974 1.00 72.69 213 ALA A N 1
ATOM 1665 C CA . ALA A 1 213 ? -60.528 -1.212 85.770 1.00 72.69 213 ALA A CA 1
ATOM 1666 C C . ALA A 1 213 ? -59.229 -0.397 85.888 1.00 72.69 213 ALA A C 1
ATOM 1668 O O . ALA A 1 213 ? -59.272 0.829 85.777 1.00 72.69 213 ALA A O 1
ATOM 1669 N N . GLU A 1 214 ? -58.084 -1.066 86.047 1.00 70.38 214 GLU A N 1
ATOM 1670 C CA . GLU A 1 214 ? -56.759 -0.431 86.066 1.00 70.38 214 GLU A CA 1
ATOM 1671 C C . GLU A 1 214 ? -56.399 0.202 84.710 1.00 70.38 214 GLU A C 1
ATOM 1673 O O . GLU A 1 214 ? -55.948 1.348 84.666 1.00 70.38 214 GLU A O 1
ATOM 1678 N N . ASP A 1 215 ? -56.667 -0.496 83.603 1.00 62.34 215 ASP A N 1
ATOM 1679 C CA . ASP A 1 215 ? -56.294 -0.064 82.250 1.00 62.34 215 ASP A CA 1
ATOM 1680 C C . ASP A 1 215 ? -57.181 1.065 81.708 1.00 62.34 215 ASP A C 1
ATOM 1682 O O . ASP A 1 215 ? -56.716 1.949 80.982 1.00 62.34 215 ASP A O 1
ATOM 1686 N N . THR A 1 216 ? -58.480 1.040 82.020 1.00 60.81 216 THR A N 1
ATOM 1687 C CA . THR A 1 216 ? -59.454 1.993 81.457 1.00 60.81 216 THR A CA 1
ATOM 1688 C C . THR A 1 216 ? -59.833 3.117 82.416 1.00 60.81 216 THR A C 1
ATOM 1690 O O . THR A 1 216 ? -60.456 4.095 81.993 1.00 60.81 216 THR A O 1
ATOM 1693 N N . GLY A 1 217 ? -59.489 2.989 83.703 1.00 62.38 217 GLY A N 1
ATOM 1694 C CA . GLY A 1 217 ? -59.923 3.904 84.760 1.00 62.38 217 GLY A CA 1
ATOM 1695 C C . GLY A 1 217 ? -61.444 3.943 84.956 1.00 62.38 217 GLY A C 1
ATOM 1696 O O . GLY A 1 217 ? -61.947 4.850 85.616 1.00 62.38 217 GLY A O 1
ATOM 1697 N N . LYS A 1 218 ? -62.184 3.000 84.357 1.00 62.16 218 LYS A N 1
ATOM 1698 C CA . LYS A 1 218 ? -63.643 2.873 84.432 1.00 62.16 218 LYS A CA 1
ATOM 1699 C C . LYS A 1 218 ? -63.998 1.500 84.981 1.00 62.16 218 LYS A C 1
ATOM 1701 O O . LYS A 1 218 ? -63.382 0.499 84.620 1.00 62.16 218 LYS A O 1
ATOM 1706 N N . SER A 1 219 ? -65.030 1.435 85.820 1.00 61.50 219 SER A N 1
ATOM 1707 C CA . SER A 1 219 ? -65.603 0.143 86.191 1.00 61.50 219 SER A CA 1
ATOM 1708 C C . SER A 1 219 ? -66.201 -0.510 84.947 1.00 61.50 219 SER A C 1
ATOM 1710 O O . SER A 1 219 ? -66.799 0.171 84.112 1.00 61.50 219 SER A O 1
ATOM 1712 N N . TYR A 1 220 ? -66.105 -1.838 84.823 1.00 61.22 220 TYR A N 1
ATOM 1713 C CA . TYR A 1 220 ? -66.738 -2.560 83.710 1.00 61.22 220 TYR A CA 1
ATOM 1714 C C . TYR A 1 220 ? -68.249 -2.262 83.625 1.00 61.22 220 TYR A C 1
ATOM 1716 O O . TYR A 1 220 ? -68.816 -2.260 82.532 1.00 61.22 220 TYR A O 1
ATOM 1724 N N . ARG A 1 221 ? -68.879 -1.939 84.768 1.00 58.47 221 ARG A N 1
ATOM 1725 C CA . ARG A 1 221 ? -70.296 -1.559 84.895 1.00 58.47 221 ARG A CA 1
ATOM 1726 C C . ARG A 1 221 ? -70.645 -0.215 84.254 1.00 58.47 221 A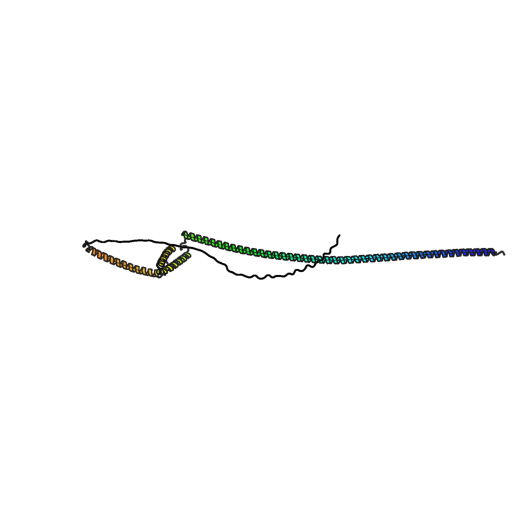RG A C 1
ATOM 1728 O O . ARG A 1 221 ? -71.799 -0.016 83.895 1.00 58.47 221 ARG A O 1
ATOM 1735 N N . ASP A 1 222 ? -69.658 0.656 84.060 1.00 57.75 222 ASP A N 1
ATOM 1736 C CA . ASP A 1 222 ? -69.838 1.998 83.491 1.00 57.75 222 ASP A CA 1
ATOM 1737 C C . ASP A 1 222 ? -69.667 2.013 81.964 1.00 57.75 222 ASP A C 1
ATOM 1739 O O . ASP A 1 222 ? -69.718 3.062 81.319 1.00 57.75 222 ASP A O 1
ATOM 1743 N N . THR A 1 223 ? -69.441 0.844 81.360 1.00 59.41 223 THR A N 1
ATOM 1744 C CA . THR A 1 223 ? -69.321 0.690 79.910 1.00 59.41 223 THR A CA 1
ATOM 1745 C C . THR A 1 223 ? -70.639 0.198 79.319 1.00 59.41 223 THR A C 1
ATOM 1747 O O . THR A 1 223 ? -71.317 -0.640 79.911 1.00 59.41 223 THR A O 1
ATOM 1750 N N . GLY A 1 224 ? -71.003 0.661 78.114 1.00 53.88 224 GLY A N 1
ATOM 1751 C CA . GLY A 1 224 ? -72.213 0.200 77.404 1.00 53.88 224 GLY A CA 1
ATOM 1752 C C . GLY A 1 224 ? -72.260 -1.320 77.166 1.00 53.88 224 GLY A C 1
ATOM 1753 O O . GLY A 1 224 ? -73.314 -1.880 76.877 1.00 53.88 224 GLY A O 1
ATOM 1754 N N . PHE A 1 225 ? -71.135 -2.012 77.362 1.00 55.03 225 PHE A N 1
ATOM 1755 C CA . PHE A 1 225 ? -71.040 -3.466 77.350 1.00 55.03 225 PHE A CA 1
ATOM 1756 C C . PHE A 1 225 ? -71.766 -4.128 78.541 1.00 55.03 225 PHE A C 1
ATOM 1758 O O . PHE A 1 225 ? -72.466 -5.121 78.360 1.00 55.03 225 PHE A O 1
ATOM 1765 N N . ALA A 1 226 ? -71.727 -3.542 79.744 1.00 52.41 226 ALA A N 1
ATOM 1766 C CA . ALA A 1 226 ? -72.477 -4.058 80.895 1.00 52.41 226 ALA A CA 1
ATOM 1767 C C . ALA A 1 226 ? -74.006 -3.959 80.727 1.00 52.41 226 ALA A C 1
ATOM 1769 O O . ALA A 1 226 ? -74.745 -4.605 81.464 1.00 52.41 226 ALA A O 1
ATOM 1770 N N . GLN A 1 227 ? -74.505 -3.199 79.751 1.00 51.50 227 GLN A N 1
ATOM 1771 C CA . GLN A 1 227 ? -75.935 -3.161 79.421 1.00 51.50 227 GLN A CA 1
ATOM 1772 C C . GLN A 1 227 ? -76.353 -4.261 78.431 1.00 51.50 227 GLN A C 1
ATOM 1774 O O . GLN A 1 227 ? -77.538 -4.558 78.323 1.00 51.50 227 GLN A O 1
ATOM 1779 N N . THR A 1 228 ? -75.400 -4.883 77.725 1.00 52.56 228 THR A N 1
ATOM 1780 C CA . THR A 1 228 ? -75.666 -5.904 76.689 1.00 52.56 228 THR A CA 1
ATOM 1781 C C . THR A 1 228 ? -75.354 -7.329 77.141 1.00 52.56 228 THR A C 1
ATOM 1783 O O . THR A 1 228 ? -75.798 -8.285 76.509 1.00 52.56 228 THR A O 1
ATOM 1786 N N . ASN A 1 229 ? -74.642 -7.494 78.257 1.00 53.19 229 ASN A N 1
ATOM 1787 C CA . ASN A 1 229 ? -74.396 -8.801 78.849 1.00 53.19 229 ASN A CA 1
ATOM 1788 C C . ASN A 1 229 ? -75.644 -9.275 79.644 1.00 53.19 229 ASN A C 1
ATOM 1790 O O . ASN A 1 229 ? -76.107 -8.573 80.551 1.00 53.19 229 ASN A O 1
ATOM 1794 N N . PRO A 1 230 ? -76.216 -10.460 79.339 1.00 53.00 230 PRO A N 1
ATOM 1795 C CA . PRO A 1 230 ? -77.453 -10.942 79.965 1.00 53.00 230 PRO A CA 1
ATOM 1796 C C . PRO A 1 230 ? -77.345 -11.102 81.490 1.00 53.00 230 PRO A C 1
ATOM 1798 O O . PRO A 1 230 ? -78.349 -11.019 82.199 1.00 53.00 230 PRO A O 1
ATOM 1801 N N . ARG A 1 231 ? -76.131 -11.283 82.024 1.00 55.28 231 ARG A N 1
ATOM 1802 C CA . ARG A 1 231 ? -75.890 -11.473 83.463 1.00 55.28 231 ARG A CA 1
ATOM 1803 C C . ARG A 1 231 ? -75.893 -10.180 84.257 1.00 55.28 231 ARG A C 1
ATOM 1805 O O . ARG A 1 231 ? -76.463 -10.143 85.345 1.00 55.28 231 ARG A O 1
ATOM 1812 N N . SER A 1 232 ? -75.303 -9.115 83.724 1.00 52.03 232 SER A N 1
ATOM 1813 C CA . SER A 1 232 ? -75.335 -7.793 84.355 1.00 52.03 232 SER A CA 1
ATOM 1814 C C . SER A 1 232 ? -76.728 -7.172 84.271 1.00 52.03 232 SER A C 1
ATOM 1816 O O . SER A 1 232 ? -77.165 -6.566 85.247 1.00 52.03 232 SER A O 1
ATOM 1818 N N . ALA A 1 233 ? -77.474 -7.418 83.188 1.00 51.50 233 ALA A N 1
ATOM 1819 C CA . ALA A 1 233 ? -78.892 -7.066 83.096 1.00 51.50 233 ALA A CA 1
ATOM 1820 C C . ALA A 1 233 ? -79.741 -7.808 84.152 1.00 51.50 233 ALA A C 1
ATOM 1822 O O . ALA A 1 233 ? -80.535 -7.183 84.854 1.00 51.50 233 ALA A O 1
ATOM 1823 N N . ALA A 1 234 ? -79.516 -9.117 84.343 1.00 50.19 234 ALA A N 1
ATOM 1824 C CA . ALA A 1 234 ? -80.207 -9.932 85.351 1.00 50.19 234 ALA A CA 1
ATOM 1825 C C . ALA A 1 234 ? -79.768 -9.660 86.807 1.00 50.19 234 ALA A C 1
ATOM 1827 O O . ALA A 1 234 ? -80.495 -9.992 87.746 1.00 50.19 234 ALA A O 1
ATOM 1828 N N . ALA A 1 235 ? -78.569 -9.110 87.018 1.00 51.44 235 ALA A N 1
ATOM 1829 C CA . ALA A 1 235 ? -78.076 -8.678 88.326 1.00 51.44 235 ALA A CA 1
ATOM 1830 C C . ALA A 1 235 ? -78.562 -7.265 88.680 1.00 51.44 235 ALA A C 1
ATOM 1832 O O . ALA A 1 235 ? -78.851 -7.007 89.843 1.00 51.44 235 ALA A O 1
ATOM 1833 N N . ALA A 1 236 ? -78.712 -6.372 87.696 1.00 53.62 236 ALA A N 1
ATOM 1834 C CA . ALA A 1 236 ? -79.310 -5.052 87.890 1.00 53.62 236 ALA A CA 1
ATOM 1835 C C . ALA A 1 236 ? -80.806 -5.153 88.243 1.00 53.62 236 ALA A C 1
ATOM 1837 O O . ALA A 1 236 ? -81.254 -4.494 89.179 1.00 53.62 236 ALA A O 1
ATOM 1838 N N . THR A 1 237 ? -81.563 -6.041 87.584 1.00 52.91 237 THR A N 1
ATOM 1839 C CA . THR A 1 237 ? -82.967 -6.312 87.948 1.00 52.91 237 THR A CA 1
ATOM 1840 C C . THR A 1 237 ? -83.100 -7.029 89.293 1.00 52.91 237 THR A C 1
ATOM 1842 O O . THR A 1 237 ? -83.978 -6.677 90.079 1.00 52.91 237 THR A O 1
ATOM 1845 N N . ARG A 1 238 ? -82.208 -7.980 89.620 1.00 51.81 238 ARG A N 1
ATOM 1846 C CA . ARG A 1 238 ? -82.175 -8.606 90.958 1.00 51.81 238 ARG A CA 1
ATOM 1847 C C . ARG A 1 238 ? -81.753 -7.638 92.060 1.00 51.81 238 ARG A C 1
ATOM 1849 O O . ARG A 1 238 ? -82.322 -7.702 93.137 1.00 51.81 238 ARG A O 1
ATOM 1856 N N . GLY A 1 239 ? -80.806 -6.736 91.813 1.00 53.44 239 GLY A N 1
ATOM 1857 C CA . GLY A 1 239 ? -80.387 -5.715 92.777 1.00 53.44 239 GLY A CA 1
ATOM 1858 C C . GLY A 1 239 ? -81.501 -4.717 93.099 1.00 53.44 239 GLY A C 1
ATOM 1859 O O . GLY A 1 239 ? -81.673 -4.363 94.261 1.00 53.44 239 GLY A O 1
ATOM 1860 N N . ALA A 1 240 ? -82.307 -4.335 92.103 1.00 54.47 240 ALA A N 1
ATOM 1861 C CA . ALA A 1 240 ? -83.497 -3.510 92.309 1.00 54.47 240 ALA A CA 1
ATOM 1862 C C . ALA A 1 240 ? -84.587 -4.251 93.111 1.00 54.47 240 ALA A C 1
ATOM 1864 O O . ALA A 1 240 ? -85.091 -3.713 94.093 1.00 54.47 240 ALA A O 1
ATOM 1865 N N . ALA A 1 241 ? -84.877 -5.513 92.768 1.00 52.84 241 ALA A N 1
ATOM 1866 C CA . ALA A 1 241 ? -85.869 -6.330 93.476 1.00 52.84 241 ALA A CA 1
ATOM 1867 C C . ALA A 1 241 ? -85.442 -6.701 94.913 1.00 52.84 241 ALA A C 1
ATOM 1869 O O . ALA A 1 241 ? -86.264 -6.726 95.826 1.00 52.84 241 ALA A O 1
ATOM 1870 N N . VAL A 1 242 ? -84.149 -6.959 95.142 1.00 57.28 242 VAL A N 1
ATOM 1871 C CA . VAL A 1 242 ? -83.585 -7.192 96.483 1.00 57.28 242 VAL A CA 1
ATOM 1872 C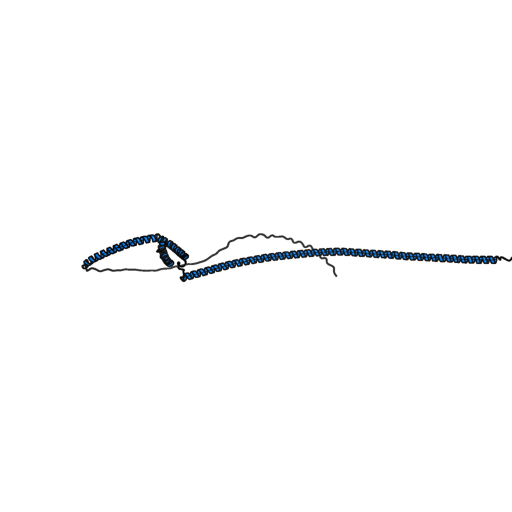 C . VAL A 1 242 ? -83.528 -5.889 97.281 1.00 57.28 242 VAL A C 1
ATOM 1874 O O . VAL A 1 242 ? -83.740 -5.925 98.485 1.00 57.28 242 VAL A O 1
ATOM 1877 N N . GLY A 1 243 ? -83.310 -4.737 96.639 1.00 54.94 243 GLY A N 1
ATOM 1878 C CA . GLY A 1 243 ? -83.397 -3.424 97.282 1.00 54.94 243 GLY A CA 1
ATOM 1879 C C . GLY A 1 243 ? -84.796 -3.124 97.827 1.00 54.94 243 GLY A C 1
ATOM 1880 O O . GLY A 1 243 ? -84.918 -2.730 98.985 1.00 54.94 243 GLY A O 1
ATOM 1881 N N . GLU A 1 244 ? -85.848 -3.391 97.046 1.00 60.72 244 GLU A N 1
ATOM 1882 C CA . GLU A 1 244 ? -87.242 -3.295 97.514 1.00 60.72 244 GLU A CA 1
ATOM 1883 C C . GLU A 1 244 ? -87.556 -4.317 98.614 1.00 60.72 244 GLU A C 1
ATOM 1885 O O . GLU A 1 244 ? -88.184 -3.974 99.614 1.00 60.72 244 GLU A O 1
ATOM 1890 N N . PHE A 1 245 ? -87.076 -5.557 98.483 1.00 60.06 245 PHE A N 1
ATOM 1891 C CA . PHE A 1 245 ? -87.316 -6.599 99.483 1.00 60.06 245 PHE A CA 1
ATOM 1892 C C . PHE A 1 245 ? -86.584 -6.331 100.807 1.00 60.06 245 PHE A C 1
ATOM 1894 O O . PHE A 1 245 ? -87.157 -6.527 101.874 1.00 60.06 245 PHE A O 1
ATOM 1901 N N . VAL A 1 246 ? -85.337 -5.854 100.768 1.00 65.62 246 VAL A N 1
ATOM 1902 C CA . VAL A 1 246 ? -84.555 -5.483 101.961 1.00 65.62 246 VAL A CA 1
ATOM 1903 C C . VAL A 1 246 ? -85.075 -4.183 102.571 1.00 65.62 246 VAL A C 1
ATOM 1905 O O . VAL A 1 246 ? -85.102 -4.077 103.793 1.00 65.62 246 VAL A O 1
ATOM 1908 N N . GLY A 1 247 ? -85.548 -3.230 101.760 1.00 67.75 247 GLY A N 1
ATOM 1909 C CA . GLY A 1 247 ? -86.276 -2.053 102.241 1.00 67.75 247 GLY A CA 1
ATOM 1910 C C . GLY A 1 247 ? -87.544 -2.447 103.002 1.00 67.75 247 GLY A C 1
ATOM 1911 O O . GLY A 1 247 ? -87.708 -2.065 104.158 1.00 67.75 247 GLY A O 1
ATOM 1912 N N . GLY A 1 248 ? -88.369 -3.318 102.412 1.00 65.00 248 GLY A N 1
ATOM 1913 C CA . GLY A 1 248 ? -89.556 -3.875 103.066 1.00 65.00 248 GLY A CA 1
ATOM 1914 C C . GLY A 1 248 ? -89.232 -4.726 104.301 1.00 65.00 248 GLY A C 1
ATOM 1915 O O . GLY A 1 248 ? -89.948 -4.668 105.298 1.00 65.00 248 GLY A O 1
ATOM 1916 N N . LEU A 1 249 ? -88.122 -5.473 104.296 1.00 68.69 249 LEU A N 1
ATOM 1917 C CA . LEU A 1 249 ? -87.650 -6.236 105.456 1.00 68.69 249 LEU A CA 1
ATOM 1918 C C . LEU A 1 249 ? -87.129 -5.314 106.570 1.00 68.69 249 LEU A C 1
ATOM 1920 O O . LEU A 1 249 ? -87.340 -5.604 107.743 1.00 68.69 249 LEU A O 1
ATOM 1924 N N . ALA A 1 250 ? -86.470 -4.204 106.235 1.00 66.06 250 ALA A N 1
ATOM 1925 C CA . ALA A 1 250 ? -86.008 -3.210 107.200 1.00 66.06 250 ALA A CA 1
ATOM 1926 C C . ALA A 1 250 ? -87.185 -2.454 107.838 1.00 66.06 250 ALA A C 1
ATOM 1928 O O . ALA A 1 250 ? -87.182 -2.231 109.051 1.00 66.06 250 ALA A O 1
ATOM 1929 N N . GLU A 1 251 ? -88.222 -2.131 107.063 1.00 66.75 251 GLU A N 1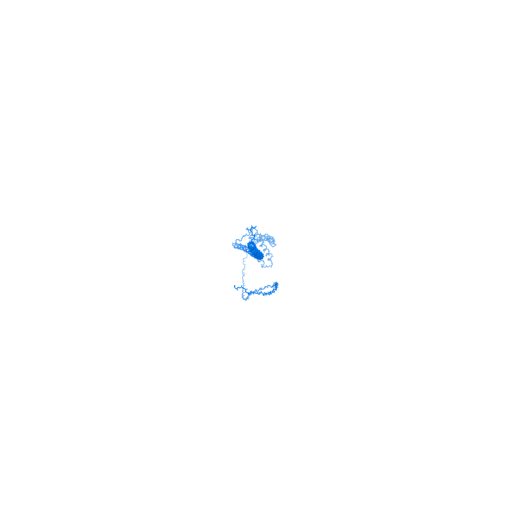
ATOM 1930 C CA . GLU A 1 251 ? -89.496 -1.618 107.582 1.00 66.75 251 GLU A CA 1
ATOM 1931 C C . GLU A 1 251 ? -90.189 -2.653 108.481 1.00 66.75 251 GLU A C 1
ATOM 1933 O O . GLU A 1 251 ? -90.579 -2.349 109.608 1.00 66.75 251 GLU A O 1
ATOM 1938 N N . ALA A 1 252 ? -90.252 -3.918 108.058 1.00 65.56 252 ALA A N 1
ATOM 1939 C CA . ALA A 1 252 ? -90.818 -4.988 108.876 1.00 65.56 252 ALA A CA 1
ATOM 1940 C C . ALA A 1 252 ? -90.027 -5.211 110.178 1.00 65.56 252 ALA A C 1
ATOM 1942 O O . ALA A 1 252 ? -90.625 -5.387 111.237 1.00 65.56 252 ALA A O 1
ATOM 1943 N N . LEU A 1 253 ? -88.692 -5.157 110.139 1.00 72.19 253 LEU A N 1
ATOM 1944 C CA . LEU A 1 253 ? -87.824 -5.304 111.311 1.00 72.19 253 LEU A CA 1
ATOM 1945 C C . LEU A 1 253 ? -87.860 -4.086 112.233 1.00 72.19 253 LEU A C 1
ATOM 1947 O O . LEU A 1 253 ? -87.706 -4.250 113.440 1.00 72.19 253 LEU A O 1
ATOM 1951 N N . THR A 1 254 ? -88.076 -2.877 111.714 1.00 71.81 254 THR A N 1
ATOM 1952 C CA . THR A 1 254 ? -88.280 -1.688 112.556 1.00 71.81 254 THR A CA 1
ATOM 1953 C C . THR A 1 254 ? -89.636 -1.734 113.251 1.00 71.81 254 THR A C 1
ATOM 1955 O O . THR A 1 254 ? -89.689 -1.462 114.450 1.00 71.81 254 THR A O 1
ATOM 1958 N N . VAL A 1 255 ? -90.696 -2.196 112.579 1.00 71.75 255 VAL A N 1
ATOM 1959 C CA . VAL A 1 255 ? -91.988 -2.498 113.223 1.00 71.75 255 VAL A CA 1
ATOM 1960 C C . VAL A 1 255 ? -91.830 -3.607 114.266 1.00 71.75 255 VAL A C 1
ATOM 1962 O O . VAL A 1 255 ? -92.265 -3.445 115.405 1.00 71.75 255 VAL A O 1
ATOM 1965 N N . LEU A 1 256 ? -91.140 -4.701 113.932 1.00 72.81 256 LEU A N 1
ATOM 1966 C CA . LEU A 1 256 ? -90.893 -5.810 114.857 1.00 72.81 256 LEU A CA 1
ATOM 1967 C C . LEU A 1 256 ? -90.043 -5.376 116.059 1.00 72.81 256 LEU A C 1
ATOM 1969 O O . LEU A 1 256 ? -90.301 -5.809 117.177 1.00 72.81 256 LEU A O 1
ATOM 1973 N N . ARG A 1 257 ? -89.059 -4.492 115.858 1.00 72.88 257 ARG A N 1
ATOM 1974 C CA . ARG A 1 257 ? -88.237 -3.920 116.932 1.00 72.88 257 ARG A CA 1
ATOM 1975 C C . ARG A 1 257 ? -89.014 -2.931 117.789 1.00 72.88 257 ARG A C 1
ATOM 1977 O O . ARG A 1 257 ? -88.793 -2.868 118.994 1.00 72.88 257 ARG A O 1
ATOM 1984 N N . HIS A 1 258 ? -89.937 -2.180 117.202 1.00 69.12 258 HIS A N 1
ATOM 1985 C CA . HIS A 1 258 ? -90.820 -1.313 117.970 1.00 69.12 258 HIS A CA 1
ATOM 1986 C C . HIS A 1 258 ? -91.796 -2.138 118.821 1.00 69.12 258 HIS A C 1
ATOM 1988 O O . HIS A 1 258 ? -92.028 -1.801 119.984 1.00 69.12 258 HIS A O 1
ATOM 1994 N N . LEU A 1 259 ? -92.303 -3.251 118.282 1.00 72.50 259 LEU A N 1
ATOM 1995 C CA . LEU A 1 259 ? -93.123 -4.220 119.011 1.00 72.50 259 LEU A CA 1
ATOM 1996 C C . LEU A 1 259 ? -92.321 -4.960 120.087 1.00 72.50 259 LEU A C 1
ATOM 1998 O O . LEU A 1 259 ? -92.824 -5.138 121.192 1.00 72.50 259 LEU A O 1
ATOM 2002 N N . SER A 1 260 ? -91.070 -5.339 119.817 1.00 68.75 260 SER A N 1
ATOM 2003 C CA . SER A 1 260 ? -90.214 -5.999 120.805 1.00 68.75 260 SER A CA 1
ATOM 2004 C C . SER A 1 260 ? -89.762 -5.049 121.909 1.00 68.75 260 SER A C 1
ATOM 2006 O O . SER A 1 260 ? -89.702 -5.473 123.053 1.00 68.75 260 SER A O 1
ATOM 2008 N N . HIS A 1 261 ? -89.539 -3.764 121.614 1.00 70.06 261 HIS A N 1
ATOM 2009 C CA . HIS A 1 261 ? -89.313 -2.737 122.633 1.00 70.06 261 HIS A CA 1
ATOM 2010 C C . HIS A 1 261 ? -90.552 -2.549 123.522 1.00 70.06 261 HIS A C 1
ATOM 2012 O O . HIS A 1 261 ? -90.440 -2.366 124.733 1.00 70.06 261 HIS A O 1
ATOM 2018 N N . TRP A 1 262 ? -91.753 -2.622 122.940 1.00 69.81 262 TRP A N 1
ATOM 2019 C CA . TRP A 1 262 ? -93.007 -2.588 123.696 1.00 69.81 262 TRP A CA 1
ATOM 2020 C C . TRP A 1 262 ? -93.178 -3.845 124.562 1.00 69.81 262 TRP A C 1
ATOM 2022 O O . TRP A 1 262 ? -93.505 -3.754 125.743 1.00 69.81 262 TRP A O 1
ATOM 2032 N N . ALA A 1 263 ? -92.857 -5.018 124.015 1.00 61.91 263 ALA A N 1
ATOM 2033 C CA . ALA A 1 263 ? -92.871 -6.281 124.742 1.00 61.91 263 ALA A CA 1
ATOM 2034 C C . ALA A 1 263 ? -91.786 -6.352 125.830 1.00 61.91 263 ALA A C 1
ATOM 2036 O O . ALA A 1 263 ? -92.041 -6.909 126.889 1.00 61.91 263 ALA A O 1
ATOM 2037 N N . SER A 1 264 ? -90.604 -5.761 125.627 1.00 62.91 264 SER A N 1
ATOM 2038 C CA . SER A 1 264 ? -89.550 -5.676 126.644 1.00 62.91 264 SER A CA 1
ATOM 2039 C C . SER A 1 264 ? -89.862 -4.637 127.710 1.00 62.91 264 SER A C 1
ATOM 2041 O O . SER A 1 264 ? -89.471 -4.824 128.851 1.00 62.91 264 SER A O 1
ATOM 2043 N N . PHE A 1 265 ? -90.588 -3.569 127.376 1.00 65.00 265 PHE A N 1
ATOM 2044 C CA . PHE A 1 265 ? -91.122 -2.639 128.369 1.00 65.00 265 PHE A CA 1
ATOM 2045 C C . PHE A 1 265 ? -92.136 -3.344 129.286 1.00 65.00 265 PHE A C 1
ATOM 2047 O O . PHE A 1 265 ? -92.072 -3.204 130.504 1.00 65.00 265 PHE A O 1
ATOM 2054 N N . ILE A 1 266 ? -92.998 -4.196 128.719 1.00 59.19 266 ILE A N 1
ATOM 2055 C CA . ILE A 1 266 ? -93.892 -5.072 129.494 1.00 59.19 266 ILE A CA 1
ATOM 2056 C C . ILE A 1 266 ? -93.092 -6.152 130.248 1.00 59.19 266 ILE A C 1
ATOM 2058 O O . ILE A 1 266 ? -93.369 -6.432 131.409 1.00 59.19 266 ILE A O 1
ATOM 2062 N N . GLY A 1 267 ? -92.057 -6.722 129.629 1.00 56.62 267 GLY A N 1
ATOM 2063 C CA . GLY A 1 267 ? -91.210 -7.773 130.200 1.00 56.62 267 GLY A CA 1
ATOM 2064 C C . GLY A 1 267 ? -90.312 -7.300 131.350 1.00 56.62 267 GLY A C 1
ATOM 2065 O O . GLY A 1 267 ? -90.146 -8.018 132.334 1.00 56.62 267 GLY A O 1
ATOM 2066 N N . GLN A 1 268 ? -89.791 -6.073 131.293 1.00 53.38 268 GLN A N 1
ATOM 2067 C CA . GLN A 1 268 ? -89.028 -5.446 132.380 1.00 53.38 268 GLN A CA 1
ATOM 2068 C C . GLN A 1 268 ? -89.909 -5.119 133.589 1.00 53.38 268 GLN A C 1
ATOM 2070 O O . GLN A 1 268 ? -89.412 -5.142 134.712 1.00 53.38 268 GLN A O 1
ATOM 2075 N N . ALA A 1 269 ? -91.216 -4.914 133.393 1.00 51.62 269 ALA A N 1
ATOM 2076 C CA . ALA A 1 269 ? -92.163 -4.850 134.504 1.00 51.62 269 ALA A CA 1
ATOM 2077 C C . ALA A 1 269 ? -92.351 -6.215 135.200 1.00 51.62 269 ALA A C 1
ATOM 2079 O O . ALA A 1 269 ? -92.728 -6.250 136.365 1.00 51.62 269 ALA A O 1
ATOM 2080 N N . THR A 1 270 ? -92.044 -7.329 134.522 1.00 50.12 270 THR A N 1
ATOM 2081 C CA . THR A 1 270 ? -92.216 -8.698 135.051 1.00 50.12 270 THR A CA 1
ATOM 2082 C C . THR A 1 270 ? -90.920 -9.377 135.524 1.00 50.12 270 THR A C 1
ATOM 2084 O O . THR A 1 270 ? -90.978 -10.340 136.276 1.00 50.12 270 THR A O 1
ATOM 2087 N N . GLN A 1 271 ? -89.734 -8.890 135.133 1.00 47.62 271 GLN A N 1
ATOM 2088 C CA . GLN A 1 271 ? -88.438 -9.525 135.454 1.00 47.62 271 GLN A CA 1
ATOM 2089 C C . GLN A 1 271 ? -87.709 -8.938 136.676 1.00 47.62 271 GLN A C 1
ATOM 2091 O O . GLN A 1 271 ? -86.611 -9.383 137.006 1.00 47.62 271 GLN A O 1
ATOM 2096 N N . ALA A 1 272 ? -88.336 -8.015 137.411 1.00 45.50 272 ALA A N 1
ATOM 2097 C CA . ALA A 1 272 ? -87.918 -7.696 138.778 1.00 45.50 272 ALA A CA 1
ATOM 2098 C C . ALA A 1 272 ? -88.214 -8.844 139.778 1.00 45.50 272 ALA A C 1
ATOM 2100 O O . ALA A 1 272 ? -87.732 -8.797 140.907 1.00 45.50 272 ALA A O 1
ATOM 2101 N N . GLU A 1 273 ? -88.966 -9.882 139.379 1.00 44.62 273 GLU A N 1
ATOM 2102 C CA . GLU A 1 273 ? -89.453 -10.945 140.278 1.00 44.62 273 GLU A CA 1
ATOM 2103 C C . GLU A 1 273 ? -88.703 -12.285 140.224 1.00 44.62 273 GLU A C 1
ATOM 2105 O O . GLU A 1 273 ? -88.972 -13.158 141.045 1.00 44.62 273 GLU A O 1
ATOM 2110 N N . THR A 1 274 ? -87.723 -12.482 139.342 1.00 38.41 274 THR A N 1
ATOM 2111 C CA . THR A 1 274 ? -87.015 -13.775 139.260 1.00 38.41 274 THR A CA 1
ATOM 2112 C C . THR A 1 274 ? -85.511 -13.586 139.224 1.00 38.41 274 THR A C 1
ATOM 2114 O O . THR A 1 274 ? -84.850 -13.720 138.195 1.00 38.41 274 THR A O 1
ATOM 2117 N N . ALA A 1 275 ? -84.966 -13.296 140.403 1.00 35.62 275 ALA A N 1
ATOM 2118 C CA . ALA A 1 275 ? -83.620 -13.709 140.752 1.00 35.62 275 ALA A CA 1
ATOM 2119 C C . ALA A 1 275 ? -83.462 -15.234 140.579 1.00 35.62 275 ALA A C 1
ATOM 2121 O O . ALA A 1 275 ? -84.439 -15.980 140.589 1.00 35.62 275 ALA A O 1
ATOM 2122 N N . THR A 1 276 ? -82.205 -15.678 140.557 1.00 34.59 276 THR A N 1
ATOM 2123 C CA . THR A 1 276 ? -81.748 -17.061 140.784 1.00 34.59 276 THR A CA 1
ATOM 2124 C C . THR A 1 276 ? -81.978 -18.070 139.653 1.00 34.59 276 THR A C 1
ATOM 2126 O O . THR A 1 276 ? -83.079 -18.565 139.471 1.00 34.59 276 THR A O 1
ATOM 2129 N N . SER A 1 277 ? -80.903 -18.450 138.946 1.00 33.75 277 SER A N 1
ATOM 2130 C CA . SER A 1 277 ? -80.473 -19.858 138.795 1.00 33.75 277 SER A CA 1
ATOM 2131 C C . SER A 1 277 ? -79.418 -20.034 137.683 1.00 33.75 277 SER A C 1
ATOM 2133 O O . SER A 1 277 ? -79.685 -19.708 136.534 1.00 33.75 277 SER A O 1
ATOM 2135 N N . ALA A 1 278 ? -78.258 -20.582 138.079 1.00 32.44 278 ALA A N 1
ATOM 2136 C CA . ALA A 1 278 ? -77.319 -21.469 137.358 1.00 32.44 278 ALA A CA 1
ATOM 2137 C C . ALA A 1 278 ? -76.787 -21.065 135.955 1.00 32.44 278 ALA A C 1
ATOM 2139 O O . ALA A 1 278 ? -77.548 -20.887 135.018 1.00 32.44 278 ALA A O 1
ATOM 2140 N N . ALA A 1 279 ? -75.487 -20.844 135.707 1.00 29.80 279 ALA A N 1
ATOM 2141 C CA . ALA A 1 279 ? -74.266 -21.654 135.916 1.00 29.80 279 ALA A CA 1
ATOM 2142 C C . ALA A 1 279 ? -74.077 -22.860 134.956 1.00 29.80 279 ALA A C 1
ATOM 2144 O O . ALA A 1 279 ? -74.950 -23.713 134.864 1.00 29.80 279 ALA A O 1
ATOM 2145 N N . HIS A 1 280 ? -72.855 -22.936 134.386 1.00 33.19 280 HIS A N 1
ATOM 2146 C CA . HIS A 1 280 ? -72.151 -24.064 133.718 1.00 33.19 280 HIS A CA 1
ATOM 2147 C C . HIS A 1 280 ? -72.343 -24.262 132.196 1.00 33.19 280 HIS A C 1
ATOM 2149 O O . HIS A 1 280 ? -73.445 -24.527 131.743 1.00 33.19 280 HIS A O 1
ATOM 2155 N N . HIS A 1 281 ? -71.266 -24.226 131.389 1.00 32.56 281 HIS A N 1
ATOM 2156 C CA . HIS A 1 281 ? -70.329 -25.344 131.117 1.00 32.56 281 HIS A CA 1
ATOM 2157 C C . HIS A 1 281 ? -69.543 -25.115 129.791 1.00 32.56 281 HIS A C 1
ATOM 2159 O O . HIS A 1 281 ? -70.128 -24.985 128.721 1.00 32.56 281 HIS A O 1
ATOM 2165 N N . GLU A 1 282 ? -68.213 -25.062 129.889 1.00 27.53 282 GLU A N 1
ATOM 2166 C CA . GLU A 1 282 ? -67.189 -25.380 128.859 1.00 27.53 282 GLU A CA 1
ATOM 2167 C C . GLU A 1 282 ? -66.903 -26.923 128.964 1.00 27.53 282 GLU A C 1
ATOM 2169 O O . GLU A 1 282 ? -67.443 -27.490 129.919 1.00 27.53 282 GLU A O 1
ATOM 2174 N N . PRO A 1 283 ? -66.054 -27.651 128.180 1.00 52.22 283 PRO A N 1
ATOM 2175 C CA . PRO A 1 283 ? -65.134 -27.236 127.108 1.00 52.22 283 PRO A CA 1
ATOM 2176 C C . PRO A 1 283 ? -64.799 -28.306 125.998 1.00 52.22 283 PRO A C 1
ATOM 2178 O O . PRO A 1 283 ? -65.380 -29.384 125.940 1.00 52.22 283 PRO A O 1
ATOM 2181 N N . ASP A 1 284 ? -63.804 -27.966 125.159 1.00 31.23 284 ASP A N 1
ATOM 2182 C CA . ASP A 1 284 ? -62.603 -28.751 124.751 1.00 31.23 284 ASP A CA 1
ATOM 2183 C C . ASP A 1 284 ? -62.607 -29.955 123.757 1.00 31.23 284 ASP A C 1
ATOM 2185 O O . ASP A 1 284 ? -63.395 -30.893 123.844 1.00 31.23 284 ASP A O 1
ATOM 2189 N N . ILE A 1 285 ? -61.582 -29.935 122.879 1.00 38.19 285 ILE A N 1
ATOM 2190 C CA . ILE A 1 285 ? -60.510 -30.938 122.611 1.00 38.19 285 ILE A CA 1
ATOM 2191 C C . ILE A 1 285 ? -60.088 -30.946 121.121 1.00 38.19 285 ILE A C 1
ATOM 2193 O O . ILE A 1 285 ? -60.879 -31.215 120.218 1.00 38.19 285 ILE A O 1
ATOM 2197 N N . GLY A 1 286 ? -58.793 -30.682 120.884 1.00 29.30 286 GLY A N 1
ATOM 2198 C CA . GLY A 1 286 ? -58.092 -30.788 119.595 1.00 29.30 286 GLY A CA 1
ATOM 2199 C C . GLY A 1 286 ? -57.400 -32.151 119.335 1.00 29.30 286 GLY A C 1
ATOM 2200 O O . GLY A 1 286 ? -58.045 -33.187 119.428 1.00 29.30 286 GLY A O 1
ATOM 2201 N N . PRO A 1 287 ? -56.103 -32.182 118.956 1.00 52.62 287 PRO A N 1
ATOM 2202 C CA . PRO A 1 287 ? -55.680 -32.458 117.571 1.00 52.62 287 PRO A CA 1
ATOM 2203 C C . PRO A 1 287 ? -54.519 -33.481 117.426 1.00 52.62 287 PRO A C 1
ATOM 2205 O O . PRO A 1 287 ? -53.979 -33.978 118.409 1.00 52.62 287 PRO A O 1
ATOM 2208 N N . GLY A 1 288 ? -54.058 -33.716 116.186 1.00 30.62 288 GLY A N 1
ATOM 2209 C CA . GLY A 1 288 ? -52.726 -34.270 115.854 1.00 30.62 288 GLY A CA 1
ATOM 2210 C C . GLY A 1 288 ? -52.740 -35.195 114.625 1.00 30.62 288 GLY A C 1
ATOM 2211 O O . GLY A 1 288 ? -53.785 -35.730 114.286 1.00 30.62 288 GLY A O 1
ATOM 2212 N N . ALA A 1 289 ? -51.659 -35.492 113.900 1.00 31.38 289 ALA A N 1
ATOM 2213 C CA . ALA A 1 289 ? -50.304 -34.957 113.757 1.00 31.38 289 ALA A CA 1
ATOM 2214 C C . ALA A 1 289 ? -49.594 -35.806 112.666 1.00 31.38 289 ALA A C 1
ATOM 2216 O O . ALA A 1 289 ? -49.759 -37.021 112.669 1.00 31.38 289 ALA A O 1
ATOM 2217 N N . GLY A 1 290 ? -48.751 -35.181 111.826 1.00 30.73 290 GLY A N 1
ATOM 2218 C CA . GLY A 1 290 ? -47.596 -35.790 111.120 1.00 30.73 290 GLY A CA 1
ATOM 2219 C C . GLY A 1 290 ? -47.871 -36.761 109.951 1.00 30.73 290 GLY A C 1
ATOM 2220 O O . GLY A 1 290 ? -48.949 -37.314 109.832 1.00 30.73 290 GLY A O 1
ATOM 2221 N N . ALA A 1 291 ? -46.938 -37.072 109.046 1.00 34.22 291 ALA A N 1
ATOM 2222 C CA . ALA A 1 291 ? -45.640 -36.510 108.670 1.00 34.22 291 ALA A CA 1
ATOM 2223 C C . ALA A 1 291 ? -45.149 -37.221 107.374 1.00 34.22 291 ALA A C 1
ATOM 2225 O O . ALA A 1 291 ? -45.368 -38.415 107.222 1.00 34.22 291 ALA A O 1
ATOM 2226 N N . ALA A 1 292 ? -44.428 -36.475 106.526 1.00 34.28 292 ALA A N 1
ATOM 2227 C CA . ALA A 1 292 ? -43.215 -36.829 105.759 1.00 34.28 292 ALA A CA 1
ATOM 2228 C C . ALA A 1 292 ? -43.150 -37.924 104.652 1.00 34.28 292 ALA A C 1
ATOM 2230 O O . ALA A 1 292 ? -43.379 -39.106 104.881 1.00 34.28 292 ALA A O 1
ATOM 2231 N N . GLY A 1 293 ? -42.544 -37.492 103.525 1.00 30.53 293 GLY A N 1
ATOM 2232 C CA . GLY A 1 293 ? -41.566 -38.224 102.686 1.00 30.53 293 GLY A CA 1
ATOM 2233 C C . GLY A 1 293 ? -42.068 -38.685 101.303 1.00 30.53 293 GLY A C 1
ATOM 2234 O O . GLY A 1 293 ? -43.204 -39.110 101.197 1.00 30.53 293 GLY A O 1
ATOM 2235 N N . SER A 1 294 ? -41.315 -38.716 100.191 1.00 31.23 294 SER A N 1
ATOM 2236 C CA . SER A 1 294 ? -39.984 -38.213 99.796 1.00 31.23 294 SER A CA 1
ATOM 2237 C C . SER A 1 294 ? -39.726 -38.613 98.307 1.00 31.23 294 SER A C 1
ATOM 2239 O O . SER A 1 294 ? -40.023 -39.760 97.996 1.00 31.23 294 SER A O 1
ATOM 2241 N N . ILE A 1 295 ? -39.123 -37.723 97.482 1.00 33.81 295 ILE A N 1
ATOM 2242 C CA . ILE A 1 295 ? -38.058 -37.913 96.430 1.00 33.81 295 ILE A CA 1
ATOM 2243 C C . ILE A 1 295 ? -38.369 -38.862 95.216 1.00 33.81 295 ILE A C 1
ATOM 2245 O O . ILE A 1 295 ? -38.907 -39.941 95.415 1.00 33.81 295 ILE A O 1
ATOM 2249 N N . VAL A 1 296 ? -38.142 -38.547 93.918 1.00 34.75 296 VAL A N 1
ATOM 2250 C CA . VAL A 1 296 ? -36.902 -38.549 93.057 1.00 34.75 296 VAL A CA 1
ATOM 2251 C C . VAL A 1 296 ? -37.373 -38.267 91.591 1.00 34.75 296 VAL A C 1
ATOM 2253 O O . VAL A 1 296 ? -38.402 -38.819 91.217 1.00 34.75 296 VAL A O 1
ATOM 2256 N N . ASP A 1 297 ? -36.872 -37.261 90.838 1.00 32.50 297 ASP A N 1
ATOM 2257 C CA . ASP A 1 297 ? -35.754 -37.250 89.826 1.00 32.50 297 ASP A CA 1
ATOM 2258 C C . ASP A 1 297 ? -36.053 -38.082 88.532 1.00 32.50 297 ASP A C 1
ATOM 2260 O O . ASP A 1 297 ? -36.708 -39.110 88.637 1.00 32.50 297 ASP A O 1
ATOM 2264 N N . ALA A 1 298 ? -35.671 -37.802 87.269 1.00 34.97 298 ALA A N 1
ATOM 2265 C CA . ALA A 1 298 ? -34.717 -36.891 86.615 1.00 34.97 298 ALA A CA 1
ATOM 2266 C C . ALA A 1 298 ? -34.914 -36.875 85.059 1.00 34.97 298 ALA A C 1
ATOM 2268 O O . ALA A 1 298 ? -35.527 -37.792 84.514 1.00 34.97 298 ALA A O 1
ATOM 2269 N N . GLY A 1 299 ? -34.251 -35.925 84.364 1.00 29.41 299 GLY A N 1
ATOM 2270 C CA . GLY A 1 299 ? -33.667 -36.040 82.992 1.00 29.41 299 GLY A CA 1
ATOM 2271 C C . GLY A 1 299 ? -34.537 -35.556 81.813 1.00 29.41 299 GLY A C 1
ATOM 2272 O O . GLY A 1 299 ? -35.633 -36.060 81.629 1.00 29.41 299 GLY A O 1
ATOM 2273 N N . LEU A 1 300 ? -34.230 -34.559 80.963 1.00 29.94 300 LEU A N 1
ATOM 2274 C CA . LEU A 1 300 ? -33.035 -33.913 80.368 1.00 29.94 300 LEU A CA 1
ATOM 2275 C C . LEU A 1 300 ? -32.306 -34.685 79.240 1.00 29.94 300 LEU A C 1
ATOM 2277 O O . LEU A 1 300 ? -31.808 -35.783 79.463 1.00 29.94 300 LEU A O 1
ATOM 2281 N N . THR A 1 301 ? -32.127 -33.966 78.110 1.00 33.22 301 THR A N 1
ATOM 2282 C CA . THR A 1 301 ? -31.204 -34.087 76.937 1.00 33.22 301 THR A CA 1
ATOM 2283 C C . THR A 1 301 ? -31.852 -34.556 75.624 1.00 33.22 301 THR A C 1
ATOM 2285 O O . THR A 1 301 ? -32.799 -35.323 75.659 1.00 33.22 301 THR A O 1
ATOM 2288 N N . ALA A 1 302 ? -31.396 -34.208 74.413 1.00 32.84 302 ALA A N 1
ATOM 2289 C CA . ALA A 1 302 ? -30.774 -33.024 73.796 1.00 32.84 302 ALA A CA 1
ATOM 2290 C C . ALA A 1 302 ? -30.765 -33.260 72.254 1.00 32.84 302 ALA A C 1
ATOM 2292 O O . ALA A 1 302 ? -30.855 -34.400 71.814 1.00 32.84 302 ALA A O 1
ATOM 2293 N N . LEU A 1 303 ? -30.653 -32.171 71.478 1.00 34.75 303 LEU A N 1
ATOM 2294 C CA . LEU A 1 303 ? -30.186 -31.997 70.079 1.00 34.75 303 LEU A CA 1
ATOM 2295 C C . LEU A 1 303 ? -29.866 -33.222 69.183 1.00 34.75 303 LEU A C 1
ATOM 2297 O O . LEU A 1 303 ? -29.000 -34.015 69.538 1.00 34.75 303 LEU A O 1
ATOM 2301 N N . THR A 1 304 ? -30.332 -33.205 67.918 1.00 30.95 304 THR A N 1
ATOM 2302 C CA . THR A 1 304 ? -29.475 -33.267 66.695 1.00 30.95 304 THR A CA 1
ATOM 2303 C C . THR A 1 304 ? -30.273 -33.138 65.380 1.00 30.95 304 THR A C 1
ATOM 2305 O O . THR A 1 304 ? -31.311 -33.764 65.200 1.00 30.95 304 THR A O 1
ATOM 2308 N N . THR A 1 305 ? -29.755 -32.322 64.455 1.00 38.91 305 THR A N 1
ATOM 2309 C CA . THR A 1 305 ? -30.095 -32.217 63.016 1.00 38.91 305 THR A CA 1
ATOM 2310 C C . THR A 1 305 ? -29.350 -33.301 62.213 1.00 38.91 305 THR A C 1
ATOM 2312 O O . THR A 1 305 ? -28.295 -33.742 62.678 1.00 38.91 305 THR A O 1
ATOM 2315 N N . PRO A 1 306 ? -29.828 -33.724 61.019 1.00 45.47 306 PRO A N 1
ATOM 2316 C CA . PRO A 1 306 ? -29.261 -33.164 59.775 1.00 45.47 306 PRO A CA 1
ATOM 2317 C C . PRO A 1 306 ? -30.216 -33.101 58.555 1.00 45.47 306 PRO A C 1
ATOM 2319 O O . PRO A 1 306 ? -31.228 -33.792 58.481 1.00 45.47 306 PRO A O 1
ATOM 2322 N N . GLU A 1 307 ? -29.825 -32.282 57.576 1.00 41.19 307 GLU A N 1
ATOM 2323 C CA . GLU A 1 307 ? -30.347 -32.191 56.200 1.00 41.19 307 GLU A CA 1
ATOM 2324 C C . GLU A 1 307 ? -29.464 -33.035 55.248 1.00 41.19 307 GLU A C 1
ATOM 2326 O O . GLU A 1 307 ? -28.272 -33.202 55.536 1.00 41.19 307 GLU A O 1
ATOM 2331 N N . PRO A 1 308 ? -29.997 -33.559 54.126 1.00 49.91 308 PRO A N 1
ATOM 2332 C CA . PRO A 1 308 ? -29.233 -33.491 52.871 1.00 49.91 308 PRO A CA 1
ATOM 2333 C C . PRO A 1 308 ? -30.044 -33.159 51.594 1.00 49.91 308 PRO A C 1
ATOM 2335 O O . PRO A 1 308 ? -31.265 -33.288 51.533 1.00 49.91 308 PRO A O 1
ATOM 2338 N N . GLU A 1 309 ? -29.265 -32.737 50.593 1.00 42.69 309 GLU A N 1
ATOM 2339 C CA . GLU A 1 309 ? -29.526 -32.103 49.287 1.00 42.69 309 GLU A CA 1
ATOM 2340 C C . GLU A 1 309 ? -30.409 -32.850 48.254 1.00 42.69 309 GLU A C 1
ATOM 2342 O O . GLU A 1 309 ? -30.568 -34.070 48.332 1.00 42.69 309 GLU A O 1
ATOM 2347 N N . PRO A 1 310 ? -30.900 -32.144 47.206 1.00 51.97 310 PRO A N 1
ATOM 2348 C CA . PRO A 1 310 ? -31.470 -32.737 45.997 1.00 51.97 310 PRO A CA 1
ATOM 2349 C C . PRO A 1 310 ? -30.460 -32.945 44.847 1.00 51.97 310 PRO A C 1
ATOM 2351 O O . PRO A 1 310 ? -29.482 -32.220 44.675 1.00 51.97 310 PRO A O 1
ATOM 2354 N N . THR A 1 311 ? -30.787 -33.941 44.028 1.00 38.28 311 THR A N 1
ATOM 2355 C CA . THR A 1 311 ? -30.101 -34.483 42.849 1.00 38.28 311 THR A CA 1
ATOM 2356 C C . THR A 1 311 ? -30.426 -33.778 41.516 1.00 38.28 311 THR A C 1
ATOM 2358 O O . THR A 1 311 ? -31.427 -33.079 41.398 1.00 38.28 311 THR A O 1
ATOM 2361 N N . GLU A 1 312 ? -29.605 -34.116 40.503 1.00 39.53 312 GLU A N 1
ATOM 2362 C CA . GLU A 1 312 ? -29.832 -34.103 39.033 1.00 39.53 312 GLU A CA 1
ATOM 2363 C C . GLU A 1 312 ? -29.615 -32.775 38.268 1.00 39.53 312 GLU A C 1
ATOM 2365 O O . GLU A 1 312 ? -30.248 -31.761 38.528 1.00 39.53 312 GLU A O 1
ATOM 2370 N N . ALA A 1 313 ? -28.596 -32.642 37.403 1.00 37.06 313 ALA A N 1
ATOM 2371 C CA . ALA A 1 313 ? -28.260 -33.327 36.134 1.00 37.06 313 ALA A CA 1
ATOM 2372 C C . ALA A 1 313 ? -28.924 -32.692 34.892 1.00 37.06 313 ALA A C 1
ATOM 2374 O O . ALA A 1 313 ? -30.087 -32.938 34.601 1.00 37.06 313 ALA A O 1
ATOM 2375 N N . VAL A 1 314 ? -28.140 -31.927 34.116 1.00 40.81 314 VAL A N 1
ATOM 2376 C CA . VAL A 1 314 ? -28.397 -31.547 32.708 1.00 40.81 314 VAL A CA 1
ATOM 2377 C C . VAL A 1 314 ? -27.019 -31.423 32.032 1.00 40.81 314 VAL A C 1
ATOM 2379 O O . VAL A 1 314 ? -26.251 -30.528 32.362 1.00 40.81 314 VAL A O 1
ATOM 2382 N N . SER A 1 315 ? -26.548 -32.467 31.346 1.00 40.91 315 SER A N 1
ATOM 2383 C CA . SER A 1 315 ? -26.628 -32.681 29.887 1.00 40.91 315 SER A CA 1
ATOM 2384 C C . SER A 1 315 ? -25.813 -31.679 29.055 1.00 40.91 315 SER A C 1
ATOM 2386 O O . SER A 1 315 ? -26.298 -30.617 28.673 1.00 40.91 315 SER A O 1
ATOM 2388 N N . GLU A 1 316 ? -24.587 -32.081 28.716 1.00 51.72 316 GLU A N 1
ATOM 2389 C CA . GLU A 1 316 ? -23.771 -31.527 27.626 1.00 51.72 316 GLU A CA 1
ATOM 2390 C C . GLU A 1 316 ? -24.339 -31.914 26.247 1.00 51.72 316 GLU A C 1
ATOM 2392 O O . GLU A 1 316 ? -25.046 -32.920 26.128 1.00 51.72 316 GLU A O 1
ATOM 2397 N N . PRO A 1 317 ? -23.973 -31.177 25.182 1.00 56.06 317 PRO A N 1
ATOM 2398 C CA . PRO A 1 317 ? -23.754 -31.856 23.909 1.00 56.06 317 PRO A CA 1
ATOM 2399 C C . PRO A 1 317 ? -22.423 -31.509 23.217 1.00 56.06 317 PRO A C 1
ATOM 2401 O O . PRO A 1 317 ? -22.123 -30.358 22.913 1.00 56.06 317 PRO A O 1
ATOM 2404 N N . ALA A 1 318 ? -21.705 -32.595 22.914 1.00 43.28 318 ALA A N 1
ATOM 2405 C CA . ALA A 1 318 ? -21.082 -32.960 21.640 1.00 43.28 318 ALA A CA 1
ATOM 2406 C C . ALA A 1 318 ? -20.173 -31.940 20.926 1.00 43.28 318 ALA A C 1
ATOM 2408 O O . ALA A 1 318 ? -20.617 -31.018 20.242 1.00 43.28 318 ALA A O 1
ATOM 2409 N N . GLY A 1 319 ? -18.871 -32.234 20.993 1.00 37.94 319 GLY A N 1
ATOM 2410 C CA . GLY A 1 319 ? -17.832 -31.659 20.151 1.00 37.94 319 GLY A CA 1
ATOM 2411 C C . GLY A 1 319 ? -17.925 -32.113 18.691 1.00 37.94 319 GLY A C 1
ATOM 2412 O O . GLY A 1 319 ? -18.130 -33.287 18.387 1.00 37.94 319 GLY A O 1
ATOM 2413 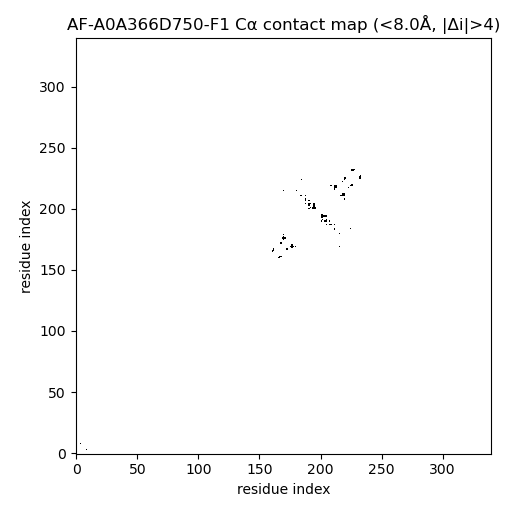N N . LEU A 1 320 ? -17.734 -31.147 17.796 1.00 45.78 320 LEU A N 1
ATOM 2414 C CA . LEU A 1 320 ? -17.524 -31.337 16.368 1.00 45.78 320 LEU A CA 1
ATOM 2415 C C . LEU A 1 320 ? -16.019 -31.525 16.127 1.00 45.78 320 LEU A C 1
ATOM 2417 O O . LEU A 1 320 ? -15.238 -30.590 16.304 1.00 45.78 320 LEU A O 1
ATOM 2421 N N . VAL A 1 321 ? -15.623 -32.738 15.749 1.00 44.44 321 VAL A N 1
ATOM 2422 C CA . VAL A 1 321 ? -14.266 -33.077 15.301 1.00 44.44 321 VAL A CA 1
ATOM 2423 C C . VAL A 1 321 ? -14.176 -32.756 13.808 1.00 44.44 321 VAL A C 1
ATOM 2425 O O . VAL A 1 321 ? -14.973 -33.262 13.022 1.00 44.44 321 VAL A O 1
ATOM 2428 N N . ILE A 1 322 ? -13.243 -31.883 13.425 1.00 47.19 322 ILE A N 1
ATOM 2429 C CA . ILE A 1 322 ? -12.883 -31.623 12.026 1.00 47.19 322 ILE A CA 1
ATOM 2430 C C . ILE A 1 322 ? -11.523 -32.277 11.801 1.00 47.19 322 ILE A C 1
ATOM 2432 O O . ILE A 1 322 ? -10.513 -31.798 12.319 1.00 47.19 322 ILE A O 1
ATOM 2436 N N . ASP A 1 323 ? -11.520 -33.367 11.040 1.00 39.62 323 ASP A N 1
ATOM 2437 C CA . ASP A 1 323 ? -10.311 -34.004 10.530 1.00 39.62 323 ASP A CA 1
ATOM 2438 C C . ASP A 1 323 ? -9.675 -33.105 9.461 1.00 39.62 323 ASP A C 1
ATOM 2440 O O . ASP A 1 323 ? -10.297 -32.772 8.451 1.00 39.62 323 ASP A O 1
ATOM 2444 N N . VAL A 1 324 ? -8.430 -32.689 9.696 1.00 47.88 324 VAL A N 1
ATOM 2445 C CA . VAL A 1 324 ? -7.593 -31.982 8.720 1.00 47.88 324 VAL A CA 1
ATOM 2446 C C . VAL A 1 324 ? -6.423 -32.897 8.382 1.00 47.88 324 VAL A C 1
ATOM 2448 O O . VAL A 1 324 ? -5.534 -33.110 9.206 1.00 47.88 324 VAL A O 1
ATOM 2451 N N . GLU A 1 325 ? -6.432 -33.452 7.173 1.00 57.16 325 GLU A N 1
ATOM 2452 C CA . GLU A 1 325 ? -5.295 -34.187 6.616 1.00 57.16 325 GLU A CA 1
ATOM 2453 C C . GLU A 1 325 ? -4.101 -33.236 6.380 1.00 57.16 325 GLU A C 1
ATOM 2455 O O . GLU A 1 325 ? -4.291 -32.117 5.889 1.00 57.16 325 GLU A O 1
ATOM 2460 N N . PRO A 1 326 ? -2.856 -33.641 6.690 1.00 54.09 326 PRO A N 1
ATOM 2461 C CA . PRO A 1 326 ? -1.680 -32.838 6.380 1.00 54.09 326 PRO A CA 1
ATOM 2462 C C . PRO A 1 326 ? -1.295 -32.985 4.899 1.00 54.09 326 PRO A C 1
ATOM 2464 O O . PRO A 1 326 ? -0.928 -34.068 4.444 1.00 54.09 326 PRO A O 1
ATOM 2467 N N . LEU A 1 327 ? -1.325 -31.877 4.149 1.00 44.41 327 LEU A N 1
ATOM 2468 C CA . LEU A 1 327 ? -0.736 -31.806 2.810 1.00 44.41 327 LEU A CA 1
ATOM 2469 C C . LEU A 1 327 ? 0.778 -32.052 2.885 1.00 44.41 327 LEU A C 1
ATOM 2471 O O . LEU A 1 327 ? 1.506 -31.357 3.596 1.00 44.41 327 LEU A O 1
ATOM 2475 N N . ALA A 1 328 ? 1.235 -33.031 2.107 1.00 47.50 328 ALA A N 1
ATOM 2476 C CA . ALA A 1 328 ? 2.636 -33.358 1.916 1.00 47.50 328 ALA A CA 1
ATOM 2477 C C . ALA A 1 328 ? 3.402 -32.191 1.269 1.00 47.50 328 ALA A C 1
ATOM 2479 O O . ALA A 1 328 ? 2.984 -31.608 0.268 1.00 47.50 328 ALA A O 1
ATOM 2480 N N . VAL A 1 329 ? 4.549 -31.883 1.869 1.00 47.19 329 VAL A N 1
ATOM 2481 C CA . VAL A 1 329 ? 5.574 -30.966 1.372 1.00 47.19 329 VAL A CA 1
ATOM 2482 C C . VAL A 1 329 ? 6.177 -31.572 0.106 1.00 47.19 329 VAL A C 1
ATOM 2484 O O . VAL A 1 329 ? 6.779 -32.641 0.167 1.00 47.19 329 VAL A O 1
ATOM 2487 N N . HIS A 1 330 ? 6.006 -30.909 -1.038 1.00 52.81 330 HIS A N 1
ATOM 2488 C CA . HIS A 1 330 ? 6.768 -31.226 -2.241 1.00 52.81 330 HIS A CA 1
ATOM 2489 C C . HIS A 1 330 ? 8.081 -30.444 -2.254 1.00 52.81 330 HIS A C 1
ATOM 2491 O O . HIS A 1 330 ? 8.104 -29.219 -2.126 1.00 52.81 330 HIS A O 1
ATOM 2497 N N . ASP A 1 331 ? 9.157 -31.208 -2.409 1.00 45.62 331 ASP A N 1
ATOM 2498 C CA . ASP A 1 331 ? 10.544 -30.793 -2.533 1.00 45.62 331 ASP A CA 1
ATOM 2499 C C . ASP A 1 331 ? 10.751 -29.762 -3.652 1.00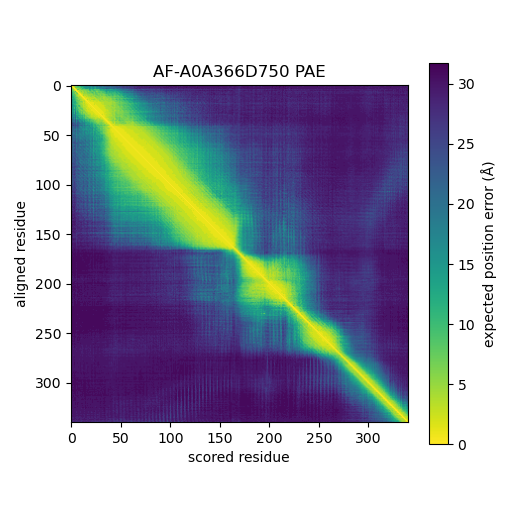 45.62 331 ASP A C 1
ATOM 2501 O O . ASP A 1 331 ? 10.466 -30.018 -4.823 1.00 45.62 331 ASP A O 1
ATOM 2505 N N . ILE A 1 332 ? 11.313 -28.606 -3.296 1.00 51.75 332 ILE A N 1
ATOM 2506 C CA . ILE A 1 332 ? 11.896 -27.658 -4.249 1.00 51.75 332 ILE A CA 1
ATOM 2507 C C . ILE A 1 332 ? 13.417 -27.851 -4.188 1.00 51.75 332 ILE A C 1
ATOM 2509 O O . ILE A 1 332 ? 14.012 -27.560 -3.146 1.00 51.75 332 ILE A O 1
ATOM 2513 N N . PRO A 1 333 ? 14.079 -28.330 -5.257 1.00 60.12 333 PRO A N 1
ATOM 2514 C CA . PRO A 1 333 ? 15.530 -28.420 -5.273 1.00 60.12 333 PRO A CA 1
ATOM 2515 C C . PRO A 1 333 ? 16.147 -27.018 -5.358 1.00 60.12 333 PRO A C 1
ATOM 2517 O O . PRO A 1 333 ? 15.935 -26.273 -6.314 1.00 60.12 333 PRO A O 1
ATOM 2520 N N . ILE A 1 334 ? 16.936 -26.680 -4.339 1.00 51.34 334 ILE A N 1
ATOM 2521 C CA . ILE A 1 334 ? 17.847 -25.535 -4.322 1.00 51.34 334 ILE A CA 1
ATOM 2522 C C . ILE A 1 334 ? 19.037 -25.900 -5.217 1.00 51.34 334 ILE A C 1
ATOM 2524 O O . ILE A 1 334 ? 19.821 -26.786 -4.878 1.00 51.34 334 ILE A O 1
ATOM 2528 N N . GLY A 1 335 ? 19.160 -25.244 -6.371 1.00 53.56 335 GLY A N 1
ATOM 2529 C CA . GLY A 1 335 ? 20.377 -25.294 -7.181 1.00 53.56 335 GLY A CA 1
ATOM 2530 C C . GLY A 1 335 ? 21.465 -24.409 -6.558 1.00 53.56 335 GLY A C 1
ATOM 2531 O O . GLY A 1 335 ? 21.149 -23.288 -6.151 1.00 53.56 335 GLY A O 1
ATOM 2532 N N . PRO A 1 336 ? 22.718 -24.881 -6.447 1.00 73.38 336 PRO A N 1
ATOM 2533 C CA . PRO A 1 336 ? 23.833 -24.049 -6.032 1.00 73.38 336 PRO A CA 1
ATOM 2534 C C . PRO A 1 336 ? 24.443 -23.334 -7.246 1.00 73.38 336 PRO A C 1
ATOM 2536 O O . PRO A 1 336 ? 24.197 -23.710 -8.388 1.00 73.38 336 PRO A O 1
ATOM 2539 N N . GLU A 1 337 ? 25.317 -22.376 -6.941 1.00 56.19 337 GLU A N 1
ATOM 2540 C CA . GLU A 1 337 ? 26.285 -21.743 -7.846 1.00 56.19 337 GLU A CA 1
ATOM 2541 C C . GLU A 1 337 ? 25.771 -20.502 -8.586 1.00 56.19 337 GLU A C 1
ATOM 2543 O O . GLU A 1 337 ? 24.986 -20.567 -9.527 1.00 56.19 337 GLU A O 1
ATOM 2548 N N . LEU A 1 338 ? 26.286 -19.337 -8.183 1.00 44.97 338 LEU A N 1
ATOM 2549 C CA . LEU A 1 338 ? 27.364 -18.682 -8.932 1.00 44.97 338 LEU A CA 1
ATOM 2550 C C . LEU A 1 338 ? 27.804 -17.404 -8.200 1.00 44.97 338 LEU A C 1
ATOM 2552 O O . LEU A 1 338 ? 27.130 -16.382 -8.241 1.00 44.97 338 LEU A O 1
ATOM 2556 N N . GLU A 1 339 ? 28.959 -17.496 -7.554 1.00 52.62 339 GLU A N 1
ATOM 2557 C CA . GLU A 1 339 ? 29.911 -16.410 -7.292 1.00 52.62 339 GLU A CA 1
ATOM 2558 C C . GLU A 1 339 ? 31.307 -17.065 -7.291 1.00 52.62 339 GLU A C 1
ATOM 2560 O O . GLU A 1 339 ? 31.386 -18.292 -7.118 1.00 52.62 339 GLU A O 1
ATOM 2565 N N . PRO A 1 340 ? 32.414 -16.330 -7.494 1.00 65.50 340 PRO A N 1
ATOM 2566 C CA . PRO A 1 340 ? 32.598 -14.886 -7.278 1.00 65.50 340 PRO A CA 1
ATOM 2567 C C . PRO A 1 340 ? 32.623 -13.996 -8.529 1.00 65.50 340 PRO A C 1
ATOM 2569 O O . PRO A 1 340 ? 33.078 -14.459 -9.601 1.00 65.50 340 PRO A O 1
#